Protein AF-A0A7T2GJF5-F1 (afdb_monomer)

Sequence (186 aa):
MFRPFLALLATAALPAAATSQTTSGAELWNASSQGDACMVTSSDSGSQTVLSIMAAPTDGAFIFLVQNPAWQSLEDGAAYPVAVEFDDFGPWQIQASARENIDADGPGLAFTVAPSREDGNGFIQEMVKASSMEIVANGATVGTLSVAGSEKAMQELARCMAKSWAGLSEDGAEVQAASDTPATPL

Mean predicted aligned error: 11.48 Å

Radius of gyration: 24.68 Å; Cα contacts (8 Å, |Δi|>4): 321; chains: 1; bounding box: 77×87×59 Å

Structure (mmCIF, N/CA/C/O backbone):
data_AF-A0A7T2GJF5-F1
#
_entry.id   AF-A0A7T2GJF5-F1
#
loop_
_atom_site.group_PDB
_atom_site.id
_atom_site.type_symbol
_atom_site.label_atom_id
_atom_site.label_alt_id
_atom_site.label_comp_id
_atom_site.label_asym_id
_atom_site.label_entity_id
_atom_site.label_seq_id
_atom_site.pdbx_PDB_ins_code
_atom_site.Cartn_x
_atom_site.Cartn_y
_atom_site.Cartn_z
_atom_site.occupancy
_atom_site.B_iso_or_equiv
_atom_site.auth_seq_id
_atom_site.auth_comp_id
_atom_site.auth_asym_id
_atom_site.auth_atom_id
_atom_site.pdbx_PDB_model_num
ATOM 1 N N . MET A 1 1 ? 4.385 66.994 -42.092 1.00 48.84 1 MET A N 1
ATOM 2 C CA . MET A 1 1 ? 5.395 66.471 -41.146 1.00 48.84 1 MET A CA 1
ATOM 3 C C . MET A 1 1 ? 4.812 65.238 -40.475 1.00 48.84 1 MET A C 1
ATOM 5 O O . MET A 1 1 ? 3.930 65.376 -39.641 1.00 48.84 1 MET A O 1
ATOM 9 N N . PHE A 1 2 ? 5.223 64.050 -40.919 1.00 43.19 2 PHE A N 1
ATOM 10 C CA . PHE A 1 2 ? 4.774 62.759 -40.388 1.00 43.19 2 PHE A CA 1
ATOM 11 C C . PHE A 1 2 ? 5.728 62.299 -39.279 1.00 43.19 2 PHE A C 1
ATOM 13 O O . PHE A 1 2 ? 6.942 62.337 -39.465 1.00 43.19 2 PHE A O 1
ATOM 20 N N . ARG A 1 3 ? 5.185 61.866 -38.137 1.00 50.81 3 ARG A N 1
ATOM 21 C CA . ARG A 1 3 ? 5.920 61.196 -37.054 1.00 50.81 3 ARG A CA 1
ATOM 22 C C . ARG A 1 3 ? 5.488 59.724 -37.023 1.00 50.81 3 ARG A C 1
ATOM 24 O O . ARG A 1 3 ? 4.291 59.487 -36.870 1.00 50.81 3 ARG A O 1
ATOM 31 N N . PRO A 1 4 ? 6.404 58.753 -37.169 1.00 54.09 4 PRO A N 1
ATOM 32 C CA . PRO A 1 4 ? 6.066 57.343 -37.052 1.00 54.09 4 PRO A CA 1
ATOM 33 C C . PRO A 1 4 ? 6.082 56.907 -35.580 1.00 54.09 4 PRO A C 1
ATOM 35 O O . PRO A 1 4 ? 6.994 57.251 -34.828 1.00 54.09 4 PRO A O 1
ATOM 38 N N . PHE A 1 5 ? 5.064 56.144 -35.184 1.00 53.50 5 PHE A N 1
ATOM 39 C CA . PHE A 1 5 ? 5.028 55.394 -33.930 1.00 53.50 5 PHE A CA 1
ATOM 40 C C . PHE A 1 5 ? 5.713 54.037 -34.148 1.00 53.50 5 PHE A C 1
ATOM 42 O O . PHE A 1 5 ? 5.348 53.295 -35.057 1.00 53.50 5 PHE A O 1
ATOM 49 N N . LEU A 1 6 ? 6.707 53.728 -33.316 1.00 57.53 6 LEU A N 1
ATOM 50 C CA . LEU A 1 6 ? 7.362 52.423 -33.219 1.00 57.53 6 LEU A CA 1
ATOM 51 C C . LEU A 1 6 ? 6.568 51.563 -32.226 1.00 57.53 6 LEU A C 1
ATOM 53 O O . LEU A 1 6 ? 6.455 51.925 -31.056 1.00 57.53 6 LEU A O 1
ATOM 57 N N . ALA A 1 7 ? 6.008 50.447 -32.692 1.00 55.47 7 ALA A N 1
ATOM 58 C CA . ALA A 1 7 ? 5.342 49.456 -31.851 1.00 55.47 7 ALA A CA 1
ATOM 59 C C . ALA A 1 7 ? 6.349 48.368 -31.437 1.00 55.47 7 ALA A C 1
ATOM 61 O O . ALA A 1 7 ? 6.908 47.683 -32.292 1.00 55.47 7 ALA A O 1
ATOM 62 N N . LEU A 1 8 ? 6.584 48.224 -30.128 1.00 55.03 8 LEU A N 1
ATOM 63 C CA . LEU A 1 8 ? 7.313 47.099 -29.538 1.00 55.03 8 LEU A CA 1
ATOM 64 C C . LEU A 1 8 ? 6.393 45.869 -29.477 1.00 55.03 8 LEU A C 1
ATOM 66 O O . LEU A 1 8 ? 5.332 45.920 -28.857 1.00 55.03 8 LEU A O 1
ATOM 70 N N . LEU A 1 9 ? 6.822 44.759 -30.077 1.00 54.19 9 LEU A N 1
ATOM 71 C CA . LEU A 1 9 ? 6.221 43.436 -29.902 1.00 54.19 9 LEU A CA 1
ATOM 72 C C . LEU A 1 9 ? 6.886 42.744 -28.706 1.00 54.19 9 LEU A C 1
ATOM 74 O O . LEU A 1 9 ? 8.064 42.400 -28.764 1.00 54.19 9 LEU A O 1
ATOM 78 N N . ALA A 1 10 ? 6.132 42.550 -27.624 1.00 54.06 10 ALA A N 1
ATOM 79 C CA . ALA A 1 10 ? 6.537 41.723 -26.493 1.00 54.06 10 ALA A CA 1
ATOM 80 C C . ALA A 1 10 ? 6.177 40.255 -26.778 1.00 54.06 10 AL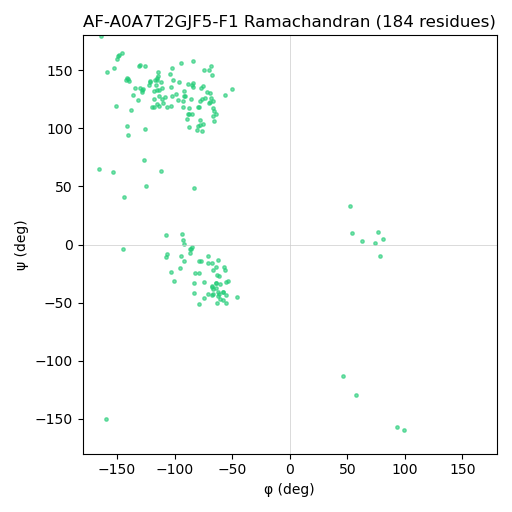A A C 1
ATOM 82 O O . ALA A 1 10 ? 5.003 39.896 -26.851 1.00 54.06 10 ALA A O 1
ATOM 83 N N . THR A 1 11 ? 7.185 39.404 -26.948 1.00 53.50 11 THR A N 1
ATOM 84 C CA . THR A 1 11 ? 7.037 37.944 -27.000 1.00 53.50 11 THR A CA 1
ATOM 85 C C . THR A 1 11 ? 6.867 37.394 -25.586 1.00 53.50 11 THR A C 1
ATOM 87 O O . THR A 1 11 ? 7.825 37.355 -24.817 1.00 53.50 11 THR A O 1
ATOM 90 N N . ALA A 1 12 ? 5.652 36.970 -25.239 1.00 54.78 12 ALA A N 1
ATOM 91 C CA . ALA A 1 12 ? 5.391 36.203 -24.025 1.00 54.78 12 ALA A CA 1
ATOM 92 C C . ALA A 1 12 ? 5.767 34.729 -24.260 1.00 54.78 12 ALA A C 1
ATOM 94 O O . ALA A 1 12 ? 5.195 34.075 -25.132 1.00 54.78 12 ALA A O 1
ATOM 95 N N . ALA A 1 13 ? 6.737 34.213 -23.502 1.00 58.72 13 ALA A N 1
ATOM 96 C CA . ALA A 1 13 ? 7.047 32.7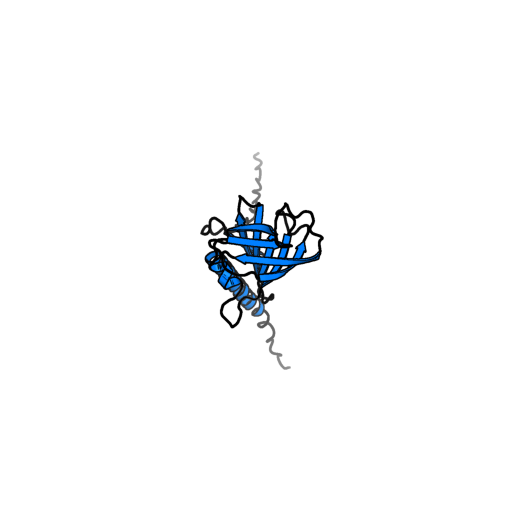88 -23.460 1.00 58.72 13 ALA A CA 1
ATOM 97 C C . ALA A 1 13 ? 5.988 32.066 -22.611 1.00 58.72 13 ALA A C 1
ATOM 99 O O . ALA A 1 13 ? 5.737 32.451 -21.469 1.00 58.72 13 ALA A O 1
ATOM 100 N N . LEU A 1 14 ? 5.350 31.044 -23.179 1.00 59.09 14 LEU A N 1
ATOM 101 C CA . LEU A 1 14 ? 4.391 30.199 -22.469 1.00 59.09 14 LEU A CA 1
ATOM 102 C C . LEU A 1 14 ? 5.149 29.204 -21.571 1.00 59.09 14 LEU A C 1
ATOM 104 O O . LEU A 1 14 ? 6.107 28.588 -22.044 1.00 59.09 14 LEU A O 1
ATOM 108 N N . PRO A 1 15 ? 4.738 29.011 -20.305 1.00 54.03 15 PRO A N 1
ATOM 109 C CA . PRO A 1 15 ? 5.304 27.970 -19.461 1.00 54.03 15 PRO A CA 1
ATOM 110 C C . PRO A 1 15 ? 4.870 26.593 -19.978 1.00 54.03 15 PRO A C 1
ATOM 112 O O . PRO A 1 15 ? 3.687 26.351 -20.227 1.00 54.03 15 PRO A O 1
ATOM 115 N N . ALA A 1 16 ? 5.834 25.687 -20.141 1.00 57.59 16 ALA A N 1
ATOM 116 C CA . ALA A 1 16 ? 5.570 24.286 -20.428 1.00 57.59 16 ALA A CA 1
ATOM 117 C C . ALA A 1 16 ? 4.881 23.654 -19.209 1.00 57.59 16 ALA A C 1
ATOM 119 O O . ALA A 1 16 ? 5.485 23.511 -18.147 1.00 57.59 16 ALA A O 1
ATOM 120 N N . ALA A 1 17 ? 3.602 23.309 -19.350 1.00 56.75 17 ALA A N 1
ATOM 121 C CA . ALA A 1 17 ? 2.895 22.520 -18.354 1.00 56.75 17 ALA A CA 1
ATOM 122 C C . ALA A 1 17 ? 3.443 21.086 -18.382 1.00 56.75 17 ALA A C 1
ATOM 124 O O . ALA A 1 17 ? 3.409 20.424 -19.420 1.00 56.75 17 ALA A O 1
ATOM 125 N N . ALA A 1 18 ? 3.955 20.613 -17.247 1.00 51.50 18 ALA A N 1
ATOM 126 C CA . ALA A 1 18 ? 4.302 19.214 -17.058 1.00 51.50 18 ALA A CA 1
ATOM 127 C C . ALA A 1 18 ? 3.015 18.377 -17.108 1.00 51.50 18 ALA A C 1
ATOM 129 O O . ALA A 1 18 ? 2.184 18.424 -16.203 1.00 51.50 18 ALA A O 1
ATOM 130 N N . THR A 1 19 ? 2.816 17.650 -18.204 1.00 49.28 19 THR A N 1
ATOM 131 C CA . THR A 1 19 ? 1.706 16.707 -18.357 1.00 49.28 19 THR A CA 1
ATOM 132 C C . THR A 1 19 ? 1.998 15.451 -17.541 1.00 49.28 19 THR A C 1
ATOM 134 O O . THR A 1 19 ? 2.793 14.612 -17.965 1.00 49.28 19 THR A O 1
ATOM 137 N N . SER A 1 20 ? 1.344 15.299 -16.390 1.00 48.12 20 SER A N 1
ATOM 138 C CA . SER A 1 20 ? 1.250 14.004 -15.711 1.00 48.12 20 SER A CA 1
ATOM 139 C C . SER A 1 20 ? 0.468 13.048 -16.614 1.00 48.12 20 SER A C 1
ATOM 141 O O . SER A 1 20 ? -0.712 13.265 -16.889 1.00 48.12 20 SER A O 1
ATOM 143 N N . GLN A 1 21 ? 1.135 12.026 -17.152 1.00 48.28 21 GLN A N 1
ATOM 144 C CA . GLN A 1 21 ? 0.494 11.024 -18.001 1.00 48.28 21 GLN A CA 1
ATOM 145 C C . GLN A 1 21 ? -0.224 9.996 -17.125 1.00 48.28 21 GLN A C 1
ATOM 147 O O . GLN A 1 21 ? 0.386 9.058 -16.621 1.00 48.28 21 GLN A O 1
ATOM 152 N N . THR A 1 22 ? -1.535 10.159 -16.967 1.00 49.22 22 THR A N 1
ATOM 153 C CA . THR A 1 22 ? -2.396 9.129 -16.378 1.00 49.22 22 THR A CA 1
ATOM 154 C C . THR A 1 22 ? -2.673 8.062 -17.436 1.00 49.22 22 THR A C 1
ATOM 156 O O . THR A 1 22 ? -3.471 8.274 -18.349 1.00 49.22 22 THR A O 1
ATOM 159 N N . THR A 1 23 ? -2.001 6.915 -17.345 1.00 46.22 23 THR A N 1
ATOM 160 C CA . THR A 1 23 ? -2.238 5.787 -18.259 1.00 46.22 23 THR A CA 1
ATOM 161 C C . THR A 1 23 ? -3.496 5.037 -17.813 1.00 46.22 23 THR A C 1
ATOM 163 O O . THR A 1 23 ? -3.473 4.281 -16.845 1.00 46.22 23 THR A O 1
ATOM 166 N N . SER A 1 24 ? -4.619 5.267 -18.497 1.00 51.00 24 SER A N 1
ATOM 167 C CA . SER A 1 24 ? -5.909 4.637 -18.201 1.00 51.00 24 SER A CA 1
ATOM 168 C C . SER A 1 24 ? -5.943 3.189 -18.699 1.00 51.00 24 SER A C 1
ATOM 170 O O . SER A 1 24 ? -6.174 2.893 -19.869 1.00 51.00 24 SER A O 1
ATOM 172 N N . GLY A 1 25 ? -5.693 2.253 -17.789 1.00 39.53 25 GLY A N 1
ATOM 173 C CA . GLY A 1 25 ? -5.866 0.825 -18.055 1.00 39.53 25 GLY A CA 1
ATOM 174 C C . GLY A 1 25 ? -6.365 0.005 -16.864 1.00 39.53 25 GLY A C 1
ATOM 175 O O . GLY A 1 25 ? -6.569 -1.196 -17.034 1.00 39.53 25 GLY A O 1
ATOM 176 N N . ALA A 1 26 ? -6.529 0.617 -15.692 1.00 48.12 26 ALA A N 1
ATOM 177 C CA . ALA A 1 26 ? -6.965 0.014 -14.440 1.00 48.12 26 ALA A CA 1
ATOM 178 C C . ALA A 1 26 ? -7.890 1.029 -13.752 1.00 48.12 26 ALA A C 1
ATOM 180 O O . ALA A 1 26 ? -7.404 2.013 -13.214 1.00 48.12 26 ALA A O 1
ATOM 181 N N . GLU A 1 27 ? -9.213 0.855 -13.814 1.00 63.66 27 GLU A N 1
ATOM 182 C CA . GLU A 1 27 ? -10.163 1.850 -13.270 1.00 63.66 27 GLU A CA 1
ATOM 183 C C . GLU A 1 27 ? -10.026 2.068 -11.749 1.00 63.66 27 GLU A C 1
ATOM 185 O O . GLU A 1 27 ? -10.526 3.063 -11.238 1.00 63.66 27 GLU A O 1
ATOM 190 N N . LEU A 1 28 ? -9.303 1.188 -11.044 1.00 82.06 28 LEU A N 1
ATOM 191 C CA . LEU A 1 28 ? -9.040 1.280 -9.604 1.00 82.06 28 LEU A CA 1
ATOM 192 C C . LEU A 1 28 ? -7.630 1.765 -9.243 1.00 82.06 28 LEU A C 1
ATOM 194 O O . LEU A 1 28 ? -7.447 2.285 -8.149 1.00 82.06 28 LEU A O 1
ATOM 198 N N . TRP A 1 29 ? -6.645 1.605 -10.135 1.00 92.94 29 TRP A N 1
ATOM 199 C CA . TRP A 1 29 ? -5.239 1.876 -9.823 1.00 92.94 29 TRP A CA 1
ATOM 200 C C . TRP A 1 29 ? -4.701 3.062 -10.622 1.00 92.94 29 TRP A C 1
ATOM 202 O O . TRP A 1 29 ? -4.760 3.082 -11.852 1.00 92.94 29 TRP A O 1
ATOM 212 N N . ASN A 1 30 ? -4.104 4.024 -9.926 1.00 92.75 30 ASN A N 1
ATOM 213 C CA . ASN A 1 30 ? -3.347 5.121 -10.513 1.00 92.75 30 ASN A CA 1
ATOM 214 C C . ASN A 1 30 ? -1.845 4.839 -10.408 1.00 92.75 30 ASN A C 1
ATOM 216 O O . ASN A 1 30 ? -1.398 4.324 -9.391 1.00 92.75 30 ASN A O 1
ATOM 220 N N . ALA A 1 31 ? -1.068 5.184 -11.435 1.00 93.75 31 ALA A N 1
ATOM 221 C CA . ALA A 1 31 ? 0.389 5.102 -11.406 1.00 93.75 31 ALA A CA 1
ATOM 222 C C . ALA A 1 31 ? 0.991 6.502 -11.533 1.00 93.75 31 ALA A C 1
ATOM 224 O O . ALA A 1 31 ? 0.556 7.299 -12.365 1.00 93.75 31 ALA A O 1
ATOM 225 N N . SER A 1 32 ? 2.019 6.779 -10.737 1.00 93.56 32 SER A N 1
ATOM 226 C CA . SER A 1 32 ? 2.717 8.061 -10.706 1.00 93.56 32 SER A CA 1
ATOM 227 C C . SER A 1 32 ? 4.212 7.868 -10.426 1.00 93.56 32 SER A C 1
ATOM 229 O O . SER A 1 32 ? 4.651 6.797 -10.002 1.00 93.56 32 SER A O 1
ATOM 231 N N . SER A 1 33 ? 5.004 8.907 -10.682 1.00 92.94 33 SER A N 1
ATOM 232 C CA . SER A 1 33 ? 6.435 8.935 -10.375 1.00 92.94 33 SER A CA 1
ATOM 233 C C . SER A 1 33 ? 6.851 10.316 -9.881 1.00 92.94 33 SER A C 1
ATOM 235 O O . SER A 1 33 ? 6.381 11.327 -10.409 1.00 92.94 33 SER A O 1
ATOM 237 N N . GLN A 1 34 ? 7.769 10.367 -8.919 1.00 89.06 34 GLN A N 1
ATOM 238 C CA . GLN A 1 34 ? 8.388 11.599 -8.437 1.00 89.06 34 GLN A CA 1
ATOM 239 C C . GLN A 1 34 ? 9.889 11.370 -8.246 1.00 89.06 34 GLN A C 1
ATOM 241 O O . GLN A 1 34 ? 10.298 10.568 -7.410 1.00 89.06 34 GLN A O 1
ATOM 246 N N . GLY A 1 35 ? 10.710 12.085 -9.021 1.00 88.50 35 GLY A N 1
ATOM 247 C CA . GLY A 1 35 ? 12.137 11.768 -9.116 1.00 88.50 35 GLY A CA 1
ATOM 248 C C . GLY A 1 35 ? 12.323 10.322 -9.578 1.00 88.50 35 GLY A C 1
ATOM 249 O O . GLY A 1 35 ? 11.672 9.899 -10.532 1.00 88.50 35 GLY A O 1
ATOM 250 N N . ASP A 1 36 ? 13.143 9.564 -8.852 1.00 89.19 36 ASP A N 1
ATOM 251 C CA . ASP A 1 36 ? 13.399 8.147 -9.137 1.00 89.19 36 ASP A CA 1
ATOM 252 C C . ASP A 1 36 ? 12.383 7.192 -8.498 1.00 89.19 36 ASP A C 1
ATOM 254 O O . ASP A 1 36 ? 12.412 5.991 -8.779 1.00 89.19 36 ASP A O 1
ATOM 258 N N . ALA A 1 37 ? 11.492 7.705 -7.643 1.00 91.69 37 ALA A N 1
ATOM 259 C CA . ALA A 1 37 ? 10.484 6.907 -6.964 1.00 91.69 37 ALA A CA 1
ATOM 260 C C . ALA A 1 37 ? 9.247 6.707 -7.845 1.00 91.69 37 ALA A C 1
ATOM 262 O O . ALA A 1 37 ? 8.748 7.628 -8.499 1.00 91.69 37 ALA A O 1
ATOM 263 N N . CYS A 1 38 ? 8.720 5.491 -7.802 1.00 95.69 38 CYS A N 1
ATOM 264 C CA . CYS A 1 38 ? 7.520 5.068 -8.500 1.00 95.69 38 CYS A CA 1
ATOM 265 C C . CYS A 1 38 ? 6.449 4.697 -7.483 1.00 95.69 38 CYS A C 1
ATOM 267 O O . CYS A 1 38 ? 6.755 4.109 -6.445 1.00 95.69 38 CYS A O 1
ATOM 269 N N . MET A 1 39 ? 5.194 5.010 -7.790 1.00 95.88 39 MET A N 1
ATOM 270 C CA . MET A 1 39 ? 4.066 4.714 -6.918 1.00 95.88 39 MET A CA 1
ATOM 271 C C . MET A 1 39 ? 2.863 4.232 -7.717 1.00 95.88 39 MET A C 1
ATOM 273 O O . MET A 1 39 ? 2.557 4.774 -8.781 1.00 95.88 39 MET A O 1
ATOM 277 N N . VAL A 1 40 ? 2.155 3.246 -7.173 1.00 96.19 40 VAL A N 1
ATOM 278 C CA . VAL A 1 40 ? 0.806 2.888 -7.608 1.00 96.19 40 VAL A CA 1
ATOM 279 C C . VAL A 1 40 ? -0.166 2.980 -6.443 1.00 96.19 40 VAL A C 1
ATOM 281 O O . VAL A 1 40 ? 0.156 2.542 -5.343 1.00 96.19 40 VAL A O 1
ATOM 284 N N . THR A 1 41 ? -1.348 3.533 -6.686 1.00 95.00 41 THR A N 1
ATOM 285 C CA . THR A 1 41 ? -2.346 3.809 -5.650 1.00 95.00 41 THR A CA 1
ATOM 286 C C . THR A 1 41 ? -3.695 3.234 -6.050 1.00 95.00 41 THR A C 1
ATOM 288 O O . THR A 1 41 ? -4.145 3.466 -7.170 1.00 95.00 41 THR A O 1
ATOM 291 N N . SER A 1 42 ? -4.338 2.511 -5.137 1.00 93.81 42 SER A N 1
ATOM 292 C CA . SER A 1 42 ? -5.723 2.055 -5.234 1.00 93.81 42 SER A CA 1
ATOM 293 C C . SER A 1 42 ? -6.573 2.770 -4.198 1.00 93.81 42 SER A C 1
ATOM 295 O O . SER A 1 42 ? -6.155 2.934 -3.052 1.00 93.81 42 SER A O 1
ATOM 297 N N . SER A 1 43 ? -7.782 3.156 -4.586 1.00 88.25 43 SER A N 1
ATOM 298 C CA . SER A 1 43 ? -8.787 3.669 -3.656 1.00 88.25 43 SER A CA 1
ATOM 299 C C . SER A 1 43 ? -10.123 3.010 -3.957 1.00 88.25 43 SER A C 1
ATOM 301 O O . SER A 1 43 ? -10.519 2.903 -5.119 1.00 88.25 43 SER A O 1
ATOM 303 N N . ASP A 1 44 ? -10.816 2.562 -2.914 1.00 76.25 44 ASP A N 1
ATOM 304 C CA . ASP A 1 44 ? -12.196 2.106 -3.032 1.00 76.25 44 ASP A CA 1
ATOM 305 C C . ASP A 1 44 ? -13.132 3.192 -2.494 1.00 76.25 44 ASP A C 1
ATOM 307 O O . ASP A 1 44 ? -13.098 3.559 -1.316 1.00 76.25 44 ASP A O 1
ATOM 311 N N . SER A 1 45 ? -14.004 3.692 -3.373 1.00 67.38 45 SER A N 1
ATOM 312 C CA . SER A 1 45 ? -15.029 4.681 -3.030 1.00 67.38 45 SER A CA 1
ATOM 313 C C . SER A 1 45 ? -15.963 4.235 -1.894 1.00 67.38 45 SER A C 1
ATOM 315 O O . SER A 1 45 ? -16.564 5.089 -1.244 1.00 67.38 45 SER A O 1
ATOM 317 N N . GLY A 1 46 ? -16.085 2.925 -1.642 1.00 74.19 46 GLY A N 1
ATOM 318 C CA . GLY A 1 46 ? -16.931 2.373 -0.587 1.00 74.19 46 GLY A CA 1
ATOM 319 C C . GLY A 1 46 ? -16.297 2.348 0.808 1.00 74.19 46 GLY A C 1
ATOM 320 O O . GLY A 1 46 ? -17.020 2.506 1.791 1.00 74.19 46 GLY A O 1
ATOM 321 N N . SER A 1 47 ? -14.977 2.163 0.921 1.00 75.50 47 SER A N 1
ATOM 322 C CA . SER A 1 47 ? -14.308 1.901 2.209 1.00 75.50 47 SER A CA 1
ATOM 323 C C . SER A 1 47 ? -13.497 3.071 2.766 1.00 75.50 47 SER A C 1
ATOM 325 O O . SER A 1 47 ? -12.993 2.979 3.887 1.00 75.50 47 SER A O 1
ATOM 327 N N . GLN A 1 48 ? -13.328 4.145 1.983 1.00 87.75 48 GLN A N 1
ATOM 328 C CA . GLN A 1 48 ? -12.425 5.271 2.274 1.00 87.75 48 GLN A CA 1
ATOM 329 C C . GLN A 1 48 ? -10.970 4.850 2.547 1.00 87.75 48 GLN A C 1
ATOM 331 O O . GLN A 1 48 ? -10.170 5.670 2.992 1.00 87.75 48 GLN A O 1
ATOM 336 N N . THR A 1 49 ? -10.628 3.582 2.299 1.00 92.94 49 THR A N 1
ATOM 337 C CA . THR A 1 49 ? -9.286 3.055 2.506 1.00 92.94 49 THR A CA 1
ATOM 338 C C . THR A 1 49 ? -8.505 3.203 1.211 1.00 92.94 49 THR A C 1
ATOM 340 O O . THR A 1 49 ? -8.957 2.773 0.146 1.00 92.94 49 THR A O 1
ATOM 343 N N . VAL A 1 50 ? -7.329 3.809 1.313 1.00 94.38 50 VAL A N 1
ATOM 344 C CA . VAL A 1 50 ? -6.397 4.008 0.203 1.00 94.38 50 VAL A CA 1
ATOM 345 C C . VAL A 1 50 ? -5.174 3.135 0.442 1.00 94.38 50 VAL A C 1
ATOM 347 O O . VAL A 1 50 ? -4.658 3.079 1.557 1.00 94.38 50 VAL A O 1
ATOM 350 N N . LEU A 1 51 ? -4.719 2.442 -0.599 1.00 95.88 51 LEU A N 1
ATOM 351 C CA . LEU A 1 51 ? -3.462 1.704 -0.601 1.00 95.88 51 LEU A CA 1
ATOM 352 C C . LEU A 1 51 ? -2.519 2.334 -1.617 1.00 95.88 51 LEU A C 1
ATOM 354 O O . LEU A 1 51 ? -2.816 2.322 -2.807 1.00 95.88 51 LEU A O 1
ATOM 358 N N . SER A 1 52 ? -1.356 2.781 -1.161 1.00 96.12 52 SER A N 1
ATOM 359 C CA . SER A 1 52 ? -0.248 3.207 -2.012 1.00 96.12 52 SER A CA 1
ATOM 360 C C . SER A 1 52 ? 0.930 2.250 -1.862 1.00 96.12 52 SER A C 1
ATOM 362 O O . SER A 1 52 ? 1.321 1.887 -0.753 1.00 96.12 52 SER A O 1
ATOM 364 N N . ILE A 1 53 ? 1.502 1.838 -2.990 1.00 96.75 53 ILE A N 1
ATOM 365 C CA . ILE A 1 53 ? 2.684 0.980 -3.066 1.00 96.75 53 ILE A CA 1
ATOM 366 C C . ILE A 1 53 ? 3.779 1.770 -3.760 1.00 96.75 53 ILE A C 1
ATOM 368 O O . ILE A 1 53 ? 3.631 2.148 -4.924 1.00 96.75 53 ILE A O 1
ATOM 372 N N . MET A 1 54 ? 4.874 2.003 -3.050 1.00 96.06 54 MET A N 1
ATOM 373 C CA . MET A 1 54 ? 6.012 2.773 -3.532 1.00 96.06 54 MET A CA 1
ATOM 374 C C . MET A 1 54 ? 7.249 1.894 -3.678 1.00 96.06 54 MET A C 1
ATOM 376 O O . MET A 1 54 ? 7.461 0.945 -2.921 1.00 96.06 54 MET A O 1
ATOM 380 N N . ALA A 1 55 ? 8.088 2.247 -4.644 1.00 95.19 55 ALA A N 1
ATOM 381 C CA . ALA A 1 55 ? 9.414 1.684 -4.821 1.00 95.19 55 ALA A CA 1
ATOM 382 C C . ALA A 1 55 ? 10.381 2.784 -5.261 1.00 95.19 55 ALA A C 1
ATOM 384 O O . ALA A 1 55 ? 10.027 3.618 -6.097 1.00 95.19 55 ALA A O 1
ATOM 385 N N . ALA A 1 56 ? 11.607 2.747 -4.747 1.00 91.62 56 ALA A N 1
ATOM 386 C CA . ALA A 1 56 ? 12.725 3.515 -5.277 1.00 91.62 56 ALA A CA 1
ATOM 387 C C . ALA A 1 56 ? 13.945 2.601 -5.498 1.00 91.62 56 ALA A C 1
ATOM 389 O O . ALA A 1 56 ? 14.054 1.547 -4.861 1.00 91.62 56 ALA A O 1
ATOM 390 N N . PRO A 1 57 ? 14.865 2.951 -6.421 1.00 83.62 57 PRO A N 1
ATOM 391 C CA . PRO A 1 57 ? 15.978 2.085 -6.824 1.00 83.62 57 PRO A CA 1
ATOM 392 C C . PRO A 1 57 ? 16.847 1.557 -5.682 1.00 83.62 57 PRO A C 1
ATOM 394 O O . PRO A 1 57 ? 17.383 0.456 -5.775 1.00 83.62 57 PRO A O 1
ATOM 397 N N . THR A 1 58 ? 16.981 2.335 -4.613 1.00 82.56 58 THR A N 1
ATOM 398 C CA . THR A 1 58 ? 17.887 2.067 -3.495 1.00 82.56 58 THR A CA 1
ATOM 399 C C . THR A 1 58 ? 17.247 1.325 -2.328 1.00 82.56 58 THR A C 1
ATOM 401 O O . THR A 1 58 ? 17.965 0.899 -1.428 1.00 82.56 58 THR A O 1
ATOM 404 N N . ASP A 1 59 ? 15.924 1.157 -2.321 1.00 83.56 59 ASP A N 1
ATOM 405 C CA . ASP A 1 59 ? 15.207 0.733 -1.113 1.00 83.56 59 ASP A CA 1
ATOM 406 C C . ASP A 1 59 ? 15.254 -0.784 -0.896 1.00 83.56 59 ASP A C 1
ATOM 408 O O . ASP A 1 59 ? 15.104 -1.261 0.227 1.00 83.56 59 ASP A O 1
ATOM 412 N N . GLY A 1 60 ? 15.449 -1.564 -1.967 1.00 86.69 60 GLY A N 1
ATOM 413 C CA . GLY A 1 60 ? 15.482 -3.033 -1.917 1.00 86.69 60 GLY A CA 1
ATOM 414 C C . GLY A 1 60 ? 14.166 -3.694 -1.470 1.00 86.69 60 GLY A C 1
ATOM 415 O O . GLY A 1 60 ? 14.102 -4.918 -1.349 1.00 86.69 60 GLY A O 1
ATOM 416 N N . ALA A 1 61 ? 13.120 -2.904 -1.234 1.00 93.06 61 ALA A N 1
ATOM 417 C CA . ALA A 1 61 ? 11.807 -3.317 -0.765 1.00 93.06 61 ALA A CA 1
ATOM 418 C C . ALA A 1 61 ? 10.726 -2.379 -1.319 1.00 93.06 61 ALA A C 1
ATOM 420 O O . ALA A 1 61 ? 11.005 -1.263 -1.753 1.00 93.06 61 ALA A O 1
ATOM 421 N N . PHE A 1 62 ? 9.483 -2.845 -1.274 1.00 95.56 62 PHE A N 1
ATOM 422 C CA . PHE A 1 62 ? 8.299 -2.031 -1.503 1.00 95.56 62 PHE A CA 1
ATOM 423 C C . PHE A 1 62 ? 7.845 -1.400 -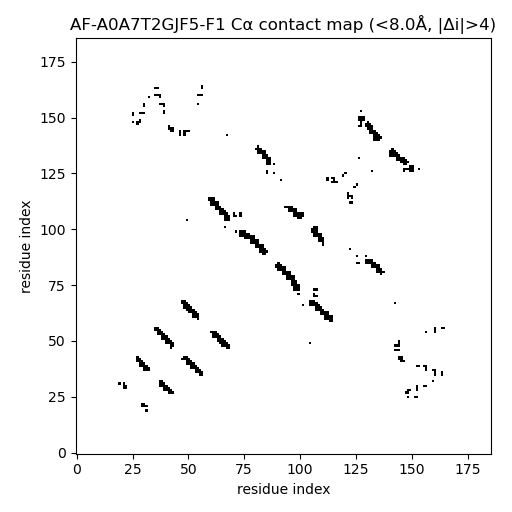0.189 1.00 95.56 62 PHE A C 1
ATOM 425 O O . PHE A 1 62 ? 7.817 -2.080 0.839 1.00 95.56 62 PHE A O 1
ATOM 432 N N . ILE A 1 63 ? 7.450 -0.131 -0.227 1.00 96.00 63 ILE A N 1
ATOM 433 C CA . ILE A 1 63 ? 6.779 0.544 0.886 1.00 96.00 63 ILE A CA 1
ATOM 434 C C . ILE A 1 63 ? 5.278 0.494 0.619 1.00 96.00 63 ILE A C 1
ATOM 436 O O . ILE A 1 63 ? 4.813 0.946 -0.424 1.00 96.00 63 ILE A O 1
ATOM 440 N N . PHE A 1 64 ? 4.533 -0.047 1.570 1.00 97.12 64 PHE A N 1
ATOM 441 C CA . PHE A 1 64 ? 3.080 -0.073 1.582 1.00 97.12 64 PHE A CA 1
ATOM 442 C C . PHE A 1 64 ? 2.581 0.996 2.542 1.00 97.12 64 PHE A C 1
ATOM 444 O O . PHE A 1 64 ? 3.005 1.030 3.698 1.00 97.12 64 PHE A O 1
ATOM 451 N N . LEU A 1 65 ? 1.675 1.843 2.066 1.00 96.75 65 LEU A N 1
ATOM 452 C CA . LEU A 1 65 ? 0.972 2.850 2.849 1.00 96.75 65 LEU A CA 1
ATOM 453 C C . LEU A 1 65 ? -0.520 2.549 2.758 1.00 96.75 65 LEU A C 1
ATOM 455 O O . LEU A 1 65 ? -1.082 2.551 1.665 1.00 96.75 65 LEU A O 1
ATOM 459 N N . VAL A 1 66 ? -1.150 2.274 3.895 1.00 96.44 66 VAL A N 1
ATOM 460 C CA . VAL A 1 66 ? -2.598 2.070 3.983 1.00 96.44 66 VAL A CA 1
ATOM 461 C C . VAL A 1 66 ? -3.186 3.200 4.805 1.00 96.44 66 VAL A C 1
ATOM 463 O O . VAL A 1 66 ? -2.824 3.360 5.967 1.00 96.44 66 VAL A O 1
ATOM 466 N N . GLN A 1 67 ? -4.073 3.986 4.211 1.00 96.25 67 GLN A N 1
ATOM 467 C CA . GLN A 1 67 ? -4.667 5.166 4.833 1.00 96.25 67 GLN A CA 1
ATOM 468 C C . GLN A 1 67 ? -6.165 4.995 4.982 1.00 96.25 67 GLN A C 1
ATOM 470 O O . GLN A 1 67 ? -6.819 4.439 4.102 1.00 96.25 67 GLN A O 1
ATOM 475 N N . ASN A 1 68 ? -6.703 5.475 6.099 1.00 94.69 68 ASN A N 1
ATOM 476 C CA . ASN A 1 68 ? -8.137 5.505 6.335 1.00 94.69 68 ASN A CA 1
ATOM 477 C C . ASN A 1 68 ? -8.482 6.687 7.265 1.00 94.69 68 ASN A C 1
ATOM 479 O O . ASN A 1 68 ? -8.060 6.695 8.426 1.00 94.69 68 ASN A O 1
ATOM 483 N N . PRO A 1 69 ? -9.306 7.652 6.817 1.00 93.44 69 PRO A N 1
ATOM 484 C CA . PRO A 1 69 ? -9.702 8.818 7.613 1.00 93.44 69 PRO A CA 1
ATOM 485 C C . PRO A 1 69 ? -10.383 8.506 8.956 1.00 93.44 69 PRO A C 1
ATOM 487 O O . PRO A 1 69 ? -10.440 9.368 9.837 1.00 93.44 69 PRO A O 1
ATOM 490 N N . ALA A 1 70 ? -10.923 7.295 9.130 1.00 93.56 70 ALA A N 1
ATOM 491 C CA . ALA A 1 70 ? -11.540 6.858 10.378 1.00 93.56 70 ALA A CA 1
ATOM 492 C C . ALA A 1 70 ? -10.514 6.484 11.466 1.00 93.56 70 ALA A C 1
ATOM 494 O O . ALA A 1 70 ? -10.878 6.382 12.638 1.00 93.56 70 ALA A O 1
ATOM 495 N N . TRP A 1 71 ? -9.233 6.304 11.124 1.00 95.06 71 TRP A N 1
ATOM 496 C CA . TRP A 1 71 ? -8.176 5.877 12.051 1.00 95.06 71 TRP A CA 1
ATOM 497 C C . TRP A 1 71 ? -7.571 7.037 12.864 1.00 95.06 71 TRP A C 1
ATOM 499 O O . TRP A 1 71 ? -6.358 7.174 12.991 1.00 95.06 71 TRP A O 1
ATOM 509 N N . GLN A 1 72 ? -8.421 7.873 13.462 1.00 93.88 72 GLN A N 1
ATOM 510 C CA . GLN A 1 72 ? -8.011 9.086 14.194 1.00 93.88 72 GLN A CA 1
ATOM 511 C C . GLN A 1 72 ? -7.301 8.809 15.527 1.00 93.88 72 GLN A C 1
ATOM 513 O O . GLN A 1 72 ? -6.788 9.726 16.159 1.00 93.88 72 GLN A O 1
ATOM 518 N N . SER A 1 73 ? -7.296 7.557 15.984 1.00 94.31 73 SER A N 1
ATOM 519 C CA . SER A 1 73 ? -6.631 7.143 17.222 1.00 94.31 73 SER A CA 1
ATOM 520 C C . SER A 1 73 ? -5.195 6.657 17.014 1.00 94.31 73 SER A C 1
ATOM 522 O O . SER A 1 73 ? -4.600 6.136 17.955 1.00 94.31 73 SER A O 1
ATOM 524 N N . LEU A 1 74 ? -4.665 6.725 15.789 1.00 95.94 74 LEU A N 1
ATOM 525 C CA . LEU A 1 74 ? -3.276 6.366 15.523 1.00 95.94 74 LEU A CA 1
ATOM 526 C C . LEU A 1 74 ? -2.334 7.428 16.096 1.00 95.94 74 LEU A C 1
ATOM 528 O O . LEU A 1 74 ? -2.508 8.619 15.857 1.00 95.94 74 LEU A O 1
ATOM 532 N N . GLU A 1 75 ? -1.320 6.981 16.829 1.00 96.81 75 GLU A N 1
ATOM 533 C CA . GLU A 1 75 ? -0.270 7.842 17.371 1.00 96.81 75 GLU A CA 1
ATOM 534 C C . GLU A 1 75 ? 0.904 7.899 16.387 1.00 96.81 75 GLU A C 1
ATOM 536 O O . GLU A 1 75 ? 1.457 6.862 16.010 1.00 96.81 75 GLU A O 1
ATOM 541 N N . ASP A 1 76 ? 1.293 9.103 15.957 1.00 96.94 76 ASP A N 1
ATOM 542 C CA . ASP A 1 76 ? 2.363 9.279 14.971 1.00 96.94 76 ASP A CA 1
ATOM 543 C C . ASP A 1 76 ? 3.674 8.611 15.418 1.00 96.94 76 ASP A C 1
ATOM 545 O O . ASP A 1 76 ? 4.154 8.795 16.539 1.00 96.94 76 ASP A O 1
ATOM 549 N N . GLY A 1 77 ? 4.252 7.794 14.537 1.00 96.50 77 GLY A N 1
ATOM 550 C CA . GLY A 1 77 ? 5.492 7.064 14.801 1.00 96.50 77 GLY A CA 1
ATOM 551 C C . GLY A 1 77 ? 5.347 5.804 15.661 1.00 96.50 77 GLY A C 1
ATOM 552 O O . GLY A 1 77 ? 6.303 5.028 15.731 1.00 96.50 77 GLY A O 1
ATOM 553 N N . ALA A 1 78 ? 4.186 5.549 16.274 1.00 97.94 78 ALA A N 1
ATOM 554 C CA . ALA A 1 78 ? 3.962 4.330 17.046 1.00 97.94 78 ALA A CA 1
ATOM 555 C C . ALA A 1 78 ? 3.871 3.090 16.138 1.00 97.94 78 ALA A C 1
ATOM 557 O O . ALA A 1 78 ? 3.455 3.165 14.981 1.00 97.94 78 ALA A O 1
ATOM 558 N N . ALA A 1 79 ? 4.274 1.932 16.665 1.00 97.94 79 ALA A N 1
ATOM 559 C CA . ALA A 1 79 ? 4.214 0.659 15.953 1.00 97.94 79 ALA A CA 1
ATOM 560 C C . ALA A 1 79 ? 2.975 -0.139 16.37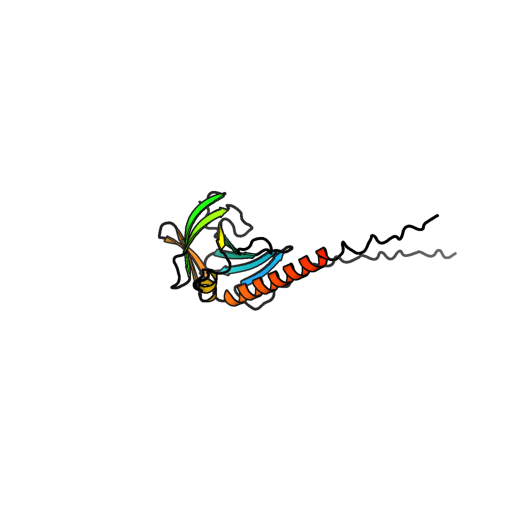2 1.00 97.94 79 ALA A C 1
ATOM 562 O O . ALA A 1 79 ? 2.758 -0.374 17.561 1.00 97.94 79 ALA A O 1
ATOM 563 N N . TYR A 1 80 ? 2.211 -0.610 15.392 1.00 97.56 80 TYR A N 1
ATOM 564 C CA . TYR A 1 80 ? 0.995 -1.386 15.587 1.00 97.56 80 TYR A CA 1
ATOM 565 C C . TYR A 1 80 ? 1.156 -2.781 14.969 1.00 97.56 80 TYR A C 1
ATOM 567 O O . TYR A 1 80 ? 1.484 -2.879 13.781 1.00 97.56 80 TYR A O 1
ATOM 575 N N . PRO A 1 81 ? 0.932 -3.863 15.741 1.00 97.81 81 PRO A N 1
ATOM 576 C CA . PRO A 1 81 ? 0.781 -5.190 15.167 1.00 97.81 81 PRO A CA 1
ATOM 577 C C . PRO A 1 81 ? -0.537 -5.250 14.400 1.00 97.81 81 PRO A C 1
ATOM 579 O O . PRO A 1 81 ? -1.609 -5.024 14.969 1.00 97.81 81 PRO A O 1
ATOM 582 N N . VAL A 1 82 ? -0.457 -5.576 13.118 1.00 97.81 82 VAL A N 1
ATOM 583 C CA . VAL A 1 82 ? -1.623 -5.803 12.265 1.00 97.81 82 VAL A CA 1
ATOM 584 C C . VAL A 1 82 ? -1.466 -7.110 11.507 1.00 97.81 82 VAL A C 1
ATOM 586 O O . VAL A 1 82 ? -0.351 -7.566 11.248 1.00 97.81 82 VAL A O 1
ATOM 589 N N . ALA A 1 83 ? -2.594 -7.704 11.146 1.00 97.94 83 ALA A N 1
ATOM 590 C CA . ALA A 1 83 ? -2.645 -8.764 10.161 1.00 97.94 83 ALA A CA 1
ATOM 591 C C . ALA A 1 83 ? -3.157 -8.196 8.835 1.00 97.94 83 ALA A C 1
ATOM 593 O O . ALA A 1 83 ? -4.114 -7.422 8.818 1.00 97.94 83 ALA A O 1
ATOM 594 N N . VAL A 1 84 ? -2.499 -8.570 7.741 1.00 97.44 84 VAL A N 1
ATOM 595 C CA . VAL A 1 84 ? -2.974 -8.306 6.380 1.00 97.44 84 VAL A CA 1
ATOM 596 C C . VAL A 1 84 ? -3.430 -9.620 5.768 1.00 97.44 84 VAL A C 1
ATOM 598 O O . VAL A 1 84 ? -2.678 -10.599 5.759 1.00 97.44 84 VAL A O 1
ATOM 601 N N . GLU A 1 85 ? -4.657 -9.634 5.271 1.00 97.12 85 GLU A N 1
ATOM 602 C CA . GLU A 1 85 ? -5.296 -10.799 4.660 1.00 97.12 85 GLU A CA 1
ATOM 603 C C . GLU A 1 85 ? -5.696 -10.457 3.225 1.00 97.12 85 GLU A C 1
ATOM 605 O O . GLU A 1 85 ? -6.126 -9.337 2.945 1.00 97.12 85 GLU A O 1
ATOM 610 N N . PHE A 1 86 ? -5.512 -11.405 2.310 1.00 96.56 86 PHE A N 1
ATOM 611 C CA . PHE A 1 86 ? -5.797 -11.247 0.887 1.00 96.56 86 PHE A CA 1
ATOM 612 C C . PHE A 1 86 ? -6.728 -12.369 0.434 1.00 96.56 86 PHE A C 1
ATOM 614 O O . PHE A 1 86 ? -6.251 -13.468 0.174 1.00 96.56 86 PHE A O 1
ATOM 621 N N . ASP A 1 87 ? -8.032 -12.124 0.312 1.00 95.69 87 ASP A N 1
ATOM 622 C CA . ASP A 1 87 ? -9.030 -13.190 0.112 1.00 95.69 87 ASP A CA 1
ATOM 623 C C . ASP A 1 87 ? -8.798 -14.382 1.082 1.00 95.69 87 ASP A C 1
ATOM 625 O O . ASP A 1 87 ? -8.919 -14.225 2.293 1.00 95.69 87 ASP A O 1
ATOM 629 N N . ASP A 1 88 ? -8.413 -15.557 0.561 1.00 92.31 88 ASP A N 1
ATOM 630 C CA . ASP A 1 88 ? -8.104 -16.780 1.322 1.00 92.31 88 ASP A CA 1
ATOM 631 C C . ASP A 1 88 ? -6.600 -16.938 1.659 1.00 92.31 88 ASP A C 1
ATOM 633 O O . ASP A 1 88 ? -6.158 -18.004 2.102 1.00 92.31 88 ASP A O 1
ATOM 637 N N . PHE A 1 89 ? -5.787 -15.908 1.410 1.00 91.88 89 PHE A N 1
ATOM 638 C CA . PHE A 1 89 ? -4.349 -15.881 1.670 1.00 91.88 89 PHE A CA 1
ATOM 639 C C . PHE A 1 89 ? -3.995 -15.055 2.920 1.00 91.88 89 PHE A C 1
ATOM 641 O O . PHE A 1 89 ? -4.615 -14.033 3.223 1.00 91.88 89 PHE A O 1
ATOM 648 N N . GLY A 1 90 ? -2.943 -15.473 3.631 1.00 86.50 90 GLY A N 1
ATOM 649 C CA . GLY A 1 90 ? -2.539 -14.910 4.923 1.00 86.50 90 GLY A CA 1
ATOM 650 C C . GLY A 1 90 ? -3.019 -15.744 6.126 1.00 86.50 90 GLY A C 1
ATOM 651 O O . GLY A 1 90 ? -3.277 -16.943 5.982 1.00 86.50 90 GLY A O 1
ATOM 652 N N . PRO A 1 91 ? -3.085 -15.159 7.337 1.00 94.69 91 PRO A N 1
ATOM 653 C CA . PRO A 1 91 ? -2.769 -13.768 7.672 1.00 94.69 91 PRO A CA 1
ATOM 654 C C . PRO A 1 91 ? -1.265 -13.467 7.717 1.00 94.69 91 PRO A C 1
ATOM 656 O O . PRO A 1 91 ? -0.484 -14.192 8.341 1.00 94.69 91 PRO A O 1
ATOM 659 N N . TRP A 1 92 ? -0.864 -12.331 7.145 1.00 95.56 92 TRP A N 1
ATOM 660 C CA . TRP A 1 92 ? 0.491 -11.790 7.265 1.00 95.56 92 TRP A CA 1
ATOM 661 C C . TRP A 1 92 ? 0.609 -10.915 8.504 1.00 95.56 92 TRP A C 1
ATOM 663 O O . TRP A 1 92 ? 0.028 -9.836 8.558 1.00 95.56 92 TRP A O 1
ATOM 673 N N . GLN A 1 93 ? 1.387 -11.359 9.490 1.00 96.62 93 GLN A N 1
ATOM 674 C CA . GLN A 1 93 ? 1.662 -10.575 10.696 1.00 96.62 93 GLN A CA 1
ATOM 675 C C . GLN A 1 93 ? 2.720 -9.507 10.401 1.00 96.62 93 GLN A C 1
ATOM 677 O O . GLN A 1 93 ? 3.855 -9.836 10.046 1.00 96.62 93 GLN A O 1
ATOM 682 N N . ILE A 1 94 ? 2.353 -8.236 10.552 1.00 96.12 94 ILE A N 1
ATOM 683 C CA . ILE A 1 94 ? 3.175 -7.085 10.175 1.00 96.12 94 ILE A CA 1
ATOM 684 C C . ILE A 1 94 ? 3.249 -6.099 11.339 1.00 96.12 94 ILE A C 1
ATOM 686 O O . ILE A 1 94 ? 2.240 -5.747 11.946 1.00 96.12 94 ILE A O 1
ATOM 690 N N . GLN A 1 95 ? 4.457 -5.605 11.613 1.00 97.69 95 GLN A N 1
ATOM 691 C CA . GLN A 1 95 ? 4.650 -4.421 12.447 1.00 97.69 95 GLN A CA 1
ATOM 692 C C . GLN A 1 95 ? 4.583 -3.180 11.562 1.00 97.69 95 GLN A C 1
ATOM 694 O O . GLN A 1 95 ? 5.551 -2.861 10.871 1.00 97.69 95 GLN A O 1
ATOM 699 N N . ALA A 1 96 ? 3.446 -2.488 11.577 1.00 97.88 96 ALA A N 1
ATOM 700 C CA . ALA A 1 96 ? 3.255 -1.271 10.802 1.00 97.88 96 ALA A CA 1
ATOM 701 C C . ALA A 1 96 ? 3.517 -0.029 11.659 1.00 97.88 96 ALA A C 1
ATOM 703 O O . ALA A 1 96 ? 3.142 0.025 12.828 1.00 97.88 96 ALA A O 1
ATOM 704 N N . SER A 1 97 ? 4.165 0.979 11.084 1.00 98.00 97 SER A N 1
ATOM 705 C CA . SER A 1 97 ? 4.364 2.274 11.737 1.00 98.00 97 SER A CA 1
ATOM 706 C C . SER A 1 97 ? 3.220 3.214 11.386 1.00 98.00 97 SER A C 1
ATOM 708 O O . SER A 1 97 ? 2.942 3.427 10.209 1.00 98.00 97 SER A O 1
ATOM 710 N N . ALA A 1 98 ? 2.588 3.810 12.387 1.00 97.56 98 ALA A N 1
ATOM 711 C CA . ALA A 1 98 ? 1.544 4.794 12.182 1.00 97.56 98 ALA A CA 1
ATOM 712 C C . ALA A 1 98 ? 2.100 6.143 11.730 1.00 97.56 98 ALA A C 1
ATOM 714 O O . ALA A 1 98 ? 3.220 6.542 12.079 1.00 97.56 98 ALA A O 1
ATOM 715 N N . ARG A 1 99 ? 1.283 6.847 10.956 1.00 95.75 99 ARG A N 1
ATOM 716 C CA . ARG A 1 99 ? 1.487 8.233 10.558 1.00 95.75 99 ARG A CA 1
ATOM 717 C C . ARG A 1 99 ? 0.173 8.980 10.688 1.00 95.75 99 ARG A C 1
ATOM 719 O O . ARG A 1 99 ? -0.833 8.525 10.153 1.00 95.75 99 ARG A O 1
ATOM 726 N N . GLU A 1 100 ? 0.184 10.114 11.378 1.00 90.81 100 GLU A N 1
ATOM 727 C CA . GLU A 1 100 ? -1.034 10.920 11.561 1.00 90.81 100 GLU A CA 1
ATOM 728 C C . GLU A 1 100 ? -1.406 11.678 10.275 1.00 90.81 100 GLU A C 1
ATOM 730 O O . GLU A 1 100 ? -2.582 11.853 9.972 1.00 90.81 100 GLU A O 1
ATOM 735 N N . ASN A 1 101 ? -0.401 12.080 9.489 1.00 85.12 101 ASN A N 1
ATOM 736 C CA . ASN A 1 101 ? -0.575 12.796 8.226 1.00 85.12 101 ASN A CA 1
ATOM 737 C C . ASN A 1 101 ? 0.440 12.291 7.192 1.00 85.12 101 ASN A C 1
ATOM 739 O O . ASN A 1 101 ? 1.577 12.761 7.158 1.00 85.12 101 ASN A O 1
ATOM 743 N N . ILE A 1 102 ? 0.041 11.320 6.368 1.00 81.38 102 ILE A N 1
ATOM 744 C CA . ILE A 1 102 ? 0.857 10.882 5.223 1.00 81.38 102 ILE A CA 1
ATOM 745 C C . ILE A 1 102 ? 0.691 11.889 4.079 1.00 81.38 102 ILE A C 1
ATOM 747 O O . ILE A 1 102 ? 1.679 12.418 3.572 1.00 81.38 102 ILE A O 1
ATOM 751 N N . ASP A 1 103 ? -0.559 12.202 3.735 1.00 84.44 103 ASP A N 1
ATOM 752 C CA . ASP A 1 103 ? -0.955 13.199 2.739 1.00 84.44 103 ASP A CA 1
ATOM 753 C C . ASP A 1 103 ? -2.423 13.646 2.960 1.00 84.44 103 ASP A C 1
ATOM 755 O O . ASP A 1 103 ? -2.910 13.676 4.093 1.00 84.44 103 ASP A O 1
ATOM 759 N N . ALA A 1 104 ? -3.127 14.031 1.889 1.00 81.69 104 ALA A N 1
ATOM 760 C CA . ALA A 1 104 ? -4.523 14.463 1.937 1.00 81.69 104 ALA A CA 1
ATOM 761 C C . ALA A 1 104 ? -5.521 13.341 2.293 1.00 81.69 104 ALA A C 1
ATOM 763 O O . ALA A 1 104 ? -6.649 13.657 2.676 1.00 81.69 104 ALA A O 1
ATOM 764 N N . ASP A 1 105 ? -5.118 12.070 2.212 1.00 85.75 105 ASP A N 1
ATOM 765 C CA . ASP A 1 105 ? -5.975 10.913 2.495 1.00 85.75 105 ASP A CA 1
ATOM 766 C C . ASP A 1 105 ? -6.021 10.560 3.999 1.00 85.75 105 ASP A C 1
ATOM 768 O O . ASP A 1 105 ? -6.786 9.691 4.423 1.00 85.75 105 ASP A O 1
ATOM 772 N N . GLY A 1 106 ? -5.268 11.286 4.837 1.00 90.56 106 GLY A N 1
ATOM 773 C CA . GLY A 1 106 ? -5.372 11.238 6.299 1.00 90.56 106 GLY A CA 1
ATOM 774 C C . GLY A 1 106 ? -4.408 10.255 6.980 1.00 90.56 106 GLY A C 1
ATOM 775 O O . GLY A 1 106 ? -3.350 9.944 6.416 1.00 90.56 106 GLY A O 1
ATOM 776 N N . PRO A 1 107 ? -4.726 9.801 8.212 1.00 96.00 107 PRO A N 1
ATOM 777 C CA . PRO A 1 107 ? -3.852 8.927 8.981 1.00 96.00 107 PRO A CA 1
ATOM 778 C C . PRO A 1 107 ? -3.742 7.541 8.344 1.00 96.00 107 PRO A C 1
ATOM 780 O O . PRO A 1 107 ? -4.648 7.066 7.652 1.00 96.00 107 PRO A O 1
ATOM 783 N N . GLY A 1 108 ? -2.626 6.867 8.604 1.00 97.00 108 GLY A N 1
ATOM 784 C CA . GLY A 1 108 ? -2.357 5.573 8.001 1.00 97.00 108 GLY A CA 1
ATOM 785 C C . GLY A 1 108 ? -1.254 4.768 8.664 1.00 97.00 108 GLY A C 1
ATOM 786 O O . GLY A 1 108 ? -0.628 5.174 9.642 1.00 97.00 108 GLY A O 1
ATOM 787 N N . LEU A 1 109 ? -1.034 3.592 8.094 1.00 97.56 109 LEU A N 1
ATOM 788 C CA . LEU A 1 109 ? -0.054 2.600 8.494 1.00 97.56 109 LEU A CA 1
ATOM 789 C C . LEU A 1 109 ? 0.943 2.388 7.356 1.00 97.56 109 LEU A C 1
ATOM 791 O O . LEU A 1 109 ? 0.550 2.186 6.209 1.00 97.56 109 LEU A O 1
ATOM 795 N N . ALA A 1 110 ? 2.230 2.400 7.689 1.00 97.31 110 ALA A N 1
ATOM 796 C CA . ALA A 1 110 ? 3.329 2.169 6.765 1.00 97.31 110 ALA A CA 1
ATOM 797 C C . ALA A 1 110 ? 4.090 0.890 7.129 1.00 97.31 110 ALA A C 1
ATOM 799 O O . ALA A 1 110 ? 4.461 0.691 8.289 1.00 97.31 110 ALA A O 1
ATOM 800 N N . PHE A 1 111 ? 4.374 0.044 6.145 1.00 97.06 111 PHE A N 1
ATOM 801 C CA . PHE A 1 111 ? 5.218 -1.139 6.320 1.00 97.06 111 PHE A CA 1
ATOM 802 C C . PHE A 1 111 ? 5.986 -1.470 5.042 1.00 97.06 111 PHE A C 1
ATOM 804 O O . PHE A 1 111 ? 5.660 -0.977 3.965 1.00 97.06 111 PHE A O 1
ATOM 811 N N . THR A 1 112 ? 7.031 -2.290 5.154 1.00 95.81 112 THR A N 1
ATOM 812 C CA . THR A 1 112 ? 7.864 -2.678 4.013 1.00 95.81 112 THR A CA 1
ATOM 813 C C . THR A 1 112 ? 7.756 -4.161 3.709 1.00 95.81 112 THR A C 1
ATOM 815 O O . THR A 1 112 ? 7.632 -4.999 4.603 1.00 95.81 112 THR A O 1
ATOM 818 N N . VAL A 1 113 ? 7.816 -4.489 2.421 1.00 94.00 113 VAL A N 1
ATOM 819 C CA . VAL A 1 113 ? 7.730 -5.859 1.915 1.00 94.00 113 VAL A CA 1
ATOM 820 C C . VAL A 1 113 ? 8.852 -6.085 0.912 1.00 94.00 113 VAL A C 1
ATOM 822 O O . VAL A 1 113 ? 8.985 -5.355 -0.068 1.00 94.00 113 VAL A O 1
ATOM 825 N N . ALA A 1 114 ? 9.667 -7.112 1.142 1.00 90.69 114 ALA A N 1
ATOM 826 C CA . ALA A 1 114 ? 10.683 -7.525 0.180 1.00 90.69 114 ALA A CA 1
AT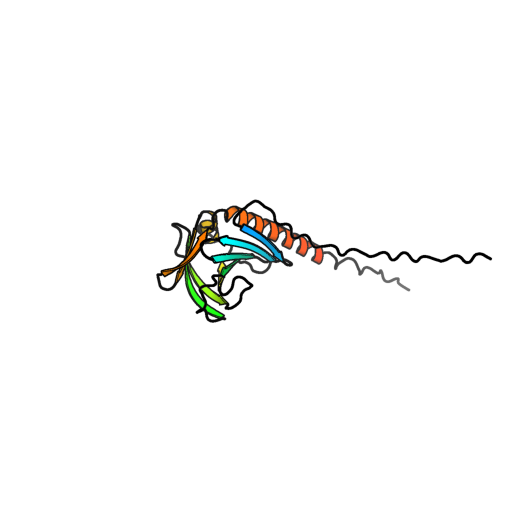OM 827 C C . ALA A 1 114 ? 10.025 -8.106 -1.091 1.00 90.69 114 ALA A C 1
ATOM 829 O O . ALA A 1 114 ? 8.990 -8.768 -0.992 1.00 90.69 114 ALA A O 1
ATOM 830 N N . PRO A 1 115 ? 10.616 -7.914 -2.284 1.00 80.44 115 PRO A N 1
ATOM 831 C CA . PRO A 1 115 ? 9.969 -8.250 -3.552 1.00 80.44 115 PRO A CA 1
ATOM 832 C C . PRO A 1 115 ? 9.655 -9.739 -3.750 1.00 80.44 115 PRO A C 1
ATOM 834 O O . PRO A 1 115 ? 8.705 -10.063 -4.462 1.00 80.44 115 PRO A O 1
ATOM 837 N N . SER A 1 116 ? 10.410 -10.637 -3.111 1.00 74.62 116 SER A N 1
ATOM 838 C CA . SER A 1 116 ? 10.195 -12.083 -3.203 1.00 74.62 116 SER A CA 1
ATOM 839 C C . SER A 1 116 ? 10.681 -12.809 -1.951 1.00 74.62 116 SER A C 1
ATOM 841 O O . SER A 1 116 ? 11.650 -12.396 -1.313 1.00 74.62 116 SER A O 1
ATOM 843 N N . ARG A 1 117 ? 10.052 -13.952 -1.666 1.00 71.38 117 ARG A N 1
ATOM 844 C CA . ARG A 1 117 ? 10.613 -15.031 -0.842 1.00 71.38 117 ARG A CA 1
ATOM 845 C C . ARG A 1 117 ? 11.107 -16.151 -1.760 1.00 71.38 117 ARG A C 1
ATOM 847 O O . ARG A 1 117 ? 10.562 -16.339 -2.846 1.00 71.38 117 ARG A O 1
ATOM 854 N N . GLU A 1 118 ? 12.116 -16.905 -1.327 1.00 67.44 118 GLU A N 1
ATOM 855 C CA . GLU A 1 118 ? 12.679 -18.026 -2.106 1.00 67.44 118 GLU A CA 1
ATOM 856 C C . GLU A 1 118 ? 11.673 -19.171 -2.344 1.00 67.44 118 GLU A C 1
ATOM 858 O O . GLU A 1 118 ? 11.843 -19.962 -3.267 1.00 67.44 118 GLU A O 1
ATOM 863 N N . ASP A 1 119 ? 10.611 -19.247 -1.538 1.00 68.19 119 ASP A N 1
ATOM 864 C CA . ASP A 1 119 ? 9.589 -20.301 -1.558 1.00 68.19 119 ASP A CA 1
ATOM 865 C C . ASP A 1 119 ? 8.429 -20.050 -2.546 1.00 68.19 119 ASP A C 1
ATOM 867 O O . ASP A 1 119 ? 7.564 -20.912 -2.701 1.00 68.19 119 ASP A O 1
ATOM 871 N N . GLY A 1 120 ? 8.397 -18.900 -3.230 1.00 61.66 120 GLY A N 1
ATOM 872 C CA . GLY A 1 120 ? 7.358 -18.563 -4.212 1.00 61.66 120 GLY A CA 1
ATOM 873 C C . GLY A 1 120 ? 5.983 -18.201 -3.627 1.00 61.66 120 GLY A C 1
ATOM 874 O O . GLY A 1 120 ? 5.082 -17.871 -4.400 1.00 61.66 120 GLY A O 1
ATOM 875 N N . ASN A 1 121 ? 5.830 -18.196 -2.297 1.00 71.44 121 ASN A N 1
ATOM 876 C CA . ASN A 1 121 ? 4.609 -17.810 -1.578 1.00 71.44 121 ASN A CA 1
ATOM 877 C C . ASN A 1 121 ? 4.851 -16.504 -0.810 1.00 71.44 121 ASN A C 1
ATOM 879 O O . ASN A 1 121 ? 4.881 -16.464 0.419 1.00 71.44 121 ASN A O 1
ATOM 883 N N . GLY A 1 122 ? 5.124 -15.432 -1.552 1.00 90.12 122 GLY A N 1
ATOM 884 C CA . GLY A 1 122 ? 5.372 -14.114 -0.982 1.00 90.12 122 GLY A CA 1
ATOM 885 C C . GLY A 1 122 ? 4.117 -13.249 -0.933 1.00 90.12 122 GLY A C 1
ATOM 886 O O . GLY A 1 122 ? 3.203 -13.394 -1.742 1.00 90.12 122 GLY A O 1
ATOM 887 N N . PHE A 1 123 ? 4.135 -12.281 -0.022 1.00 94.56 123 PHE A N 1
ATOM 888 C CA . PHE A 1 123 ? 3.099 -11.263 0.153 1.00 94.56 123 PHE A CA 1
ATOM 889 C C . PHE A 1 123 ? 2.651 -10.630 -1.178 1.00 94.56 123 PHE A C 1
ATOM 891 O O . PHE A 1 123 ? 1.460 -10.527 -1.456 1.00 94.56 123 PHE A O 1
ATOM 898 N N . ILE A 1 124 ? 3.604 -10.263 -2.046 1.00 94.38 124 ILE A N 1
ATOM 899 C CA . ILE A 1 124 ? 3.306 -9.673 -3.361 1.00 94.38 124 ILE A CA 1
ATOM 900 C C . ILE A 1 124 ? 2.610 -10.683 -4.280 1.00 94.38 124 ILE A C 1
ATOM 902 O O . ILE A 1 124 ? 1.661 -10.320 -4.967 1.00 94.38 124 ILE A O 1
ATOM 906 N N . GLN A 1 125 ? 3.056 -11.945 -4.300 1.00 93.56 125 GLN A N 1
ATOM 907 C CA . GLN A 1 125 ? 2.455 -12.995 -5.130 1.00 93.56 125 GLN A CA 1
ATOM 908 C C . GLN A 1 125 ? 1.010 -13.303 -4.727 1.00 93.56 125 GLN A C 1
ATOM 910 O O . GLN A 1 125 ? 0.209 -13.655 -5.591 1.00 93.56 125 GLN A O 1
ATOM 915 N N . GLU A 1 126 ? 0.685 -13.199 -3.442 1.00 94.62 126 GLU A N 1
ATOM 916 C CA . GLU A 1 126 ? -0.682 -13.366 -2.945 1.00 94.62 126 GLU A CA 1
ATOM 917 C C . GLU A 1 126 ? -1.539 -12.144 -3.286 1.00 94.62 126 GLU A C 1
ATOM 919 O O . GLU A 1 126 ? -2.600 -12.298 -3.888 1.00 94.62 126 GLU A O 1
ATOM 924 N N . MET A 1 127 ? -1.028 -10.929 -3.056 1.00 95.50 127 MET A N 1
ATOM 925 C CA . MET A 1 127 ? -1.716 -9.685 -3.416 1.00 95.50 127 MET A CA 1
ATOM 926 C C . MET A 1 127 ? -2.095 -9.618 -4.903 1.00 95.50 127 MET A C 1
ATOM 928 O O . MET A 1 127 ? -3.202 -9.195 -5.229 1.00 95.50 127 MET A O 1
ATOM 932 N N . VAL A 1 128 ? -1.201 -10.022 -5.820 1.00 94.94 128 VAL A N 1
ATOM 933 C CA . VAL A 1 128 ? -1.480 -9.966 -7.273 1.00 94.94 128 VAL A CA 1
ATOM 934 C C . VAL A 1 128 ? -2.513 -10.989 -7.748 1.00 94.94 128 VAL A C 1
ATOM 936 O O . VAL A 1 128 ? -3.040 -10.848 -8.849 1.00 94.94 128 VAL A O 1
ATOM 939 N N . LYS A 1 129 ? -2.803 -12.013 -6.937 1.00 94.81 129 LYS A N 1
ATOM 940 C CA . LYS A 1 129 ? -3.833 -13.027 -7.213 1.00 94.81 129 LYS A CA 1
ATOM 941 C C . LYS A 1 129 ? -5.173 -12.700 -6.561 1.00 94.81 129 LYS A C 1
ATOM 943 O O . LYS A 1 129 ? -6.184 -13.262 -6.976 1.00 94.81 129 LYS A O 1
ATOM 948 N N . ALA A 1 130 ? -5.162 -11.850 -5.541 1.00 95.56 130 ALA A N 1
ATOM 949 C CA . ALA A 1 130 ? -6.329 -11.537 -4.742 1.00 95.56 130 ALA A CA 1
ATOM 950 C C . ALA A 1 130 ? -7.207 -10.451 -5.372 1.00 95.56 130 ALA A C 1
ATOM 952 O O . ALA A 1 130 ? -6.770 -9.635 -6.189 1.00 95.56 130 ALA A O 1
ATOM 953 N N . SER A 1 131 ? -8.469 -10.436 -4.958 1.00 94.69 131 SER A N 1
ATOM 954 C CA . SER A 1 131 ? -9.448 -9.408 -5.298 1.00 94.69 131 SER A CA 1
ATOM 955 C C . SER A 1 131 ? -9.624 -8.401 -4.162 1.00 94.69 131 SER A C 1
ATOM 957 O O . SER A 1 131 ? -9.864 -7.223 -4.431 1.00 94.69 131 SER A O 1
ATOM 959 N N . SER A 1 132 ? -9.468 -8.831 -2.909 1.00 94.75 132 SER A N 1
ATOM 960 C CA . SER A 1 132 ? -9.631 -8.007 -1.709 1.00 94.75 132 SER A CA 1
ATOM 961 C C . SER A 1 132 ? -8.410 -8.051 -0.789 1.00 94.75 132 SER A C 1
ATOM 963 O O . SER A 1 132 ? -7.634 -9.005 -0.797 1.00 94.75 132 SER A O 1
ATOM 965 N N . MET A 1 133 ? -8.231 -6.976 -0.023 1.00 96.06 133 MET A N 1
ATOM 966 C CA . MET A 1 133 ? -7.291 -6.892 1.088 1.00 96.06 133 MET A CA 1
ATOM 967 C C . MET A 1 133 ? -8.031 -6.414 2.333 1.00 96.06 133 MET A C 1
ATOM 969 O O . MET A 1 133 ? -8.750 -5.412 2.279 1.00 96.06 133 MET A O 1
ATOM 973 N N . GLU A 1 134 ? -7.799 -7.086 3.454 1.00 96.38 134 GLU A N 1
ATOM 974 C CA . GLU A 1 134 ? -8.268 -6.685 4.775 1.00 96.38 134 GLU A CA 1
ATOM 975 C C . GLU A 1 134 ? -7.095 -6.351 5.696 1.00 96.38 134 GLU A C 1
ATOM 977 O O . GLU A 1 134 ? -6.057 -7.015 5.692 1.00 96.38 134 GLU A O 1
ATOM 982 N N . ILE A 1 135 ? -7.284 -5.311 6.507 1.00 96.62 135 ILE A N 1
ATOM 983 C CA . ILE A 1 135 ? -6.405 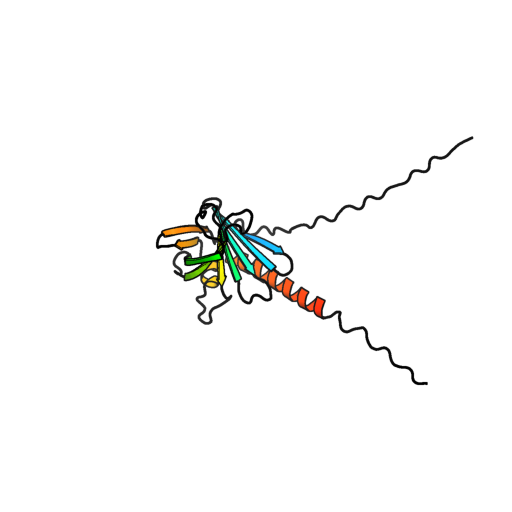-4.965 7.619 1.00 96.62 135 ILE A CA 1
ATOM 984 C C . ILE A 1 135 ? -7.129 -5.339 8.901 1.00 96.62 135 ILE A C 1
ATOM 986 O O . ILE A 1 135 ? -8.186 -4.784 9.208 1.00 96.62 135 ILE A O 1
ATOM 990 N N . VAL A 1 136 ? -6.545 -6.253 9.665 1.00 97.12 136 VAL A N 1
ATOM 991 C CA . VAL A 1 136 ? -7.096 -6.747 10.924 1.00 97.12 136 VAL A CA 1
ATOM 992 C C . VAL A 1 136 ? -6.225 -6.262 12.078 1.00 97.12 136 VAL A C 1
ATOM 994 O O . VAL A 1 136 ? -5.018 -6.505 12.121 1.00 97.12 136 VAL A O 1
ATOM 997 N N . ALA A 1 137 ? -6.844 -5.592 13.047 1.00 96.31 137 ALA A N 1
ATOM 998 C CA . ALA A 1 137 ? -6.198 -5.138 14.272 1.00 96.31 137 ALA A CA 1
ATOM 999 C C . ALA A 1 137 ? -7.010 -5.605 15.481 1.00 96.31 137 ALA A C 1
ATOM 1001 O O . ALA A 1 137 ? -8.233 -5.477 15.513 1.00 96.31 137 ALA A O 1
ATOM 1002 N N . ASN A 1 138 ? -6.335 -6.166 16.488 1.00 94.75 138 ASN A N 1
ATOM 1003 C CA . ASN A 1 138 ? -6.982 -6.710 17.691 1.00 94.75 138 ASN A CA 1
ATOM 1004 C C . ASN A 1 138 ? -8.115 -7.718 17.390 1.00 94.75 138 ASN A C 1
ATOM 1006 O O . ASN A 1 138 ? -9.100 -7.789 18.122 1.00 94.75 138 ASN A O 1
ATOM 1010 N N . GLY A 1 139 ? -7.981 -8.490 16.305 1.00 94.62 139 GLY A N 1
ATOM 1011 C CA . GLY A 1 139 ? -8.968 -9.488 15.882 1.00 94.62 139 GLY A CA 1
ATOM 1012 C C . GLY A 1 139 ? -10.221 -8.922 15.203 1.00 94.62 139 GLY A C 1
ATOM 1013 O O . GLY A 1 139 ? -11.175 -9.670 15.011 1.00 94.62 139 GLY A O 1
ATOM 1014 N N . ALA A 1 140 ? -10.237 -7.634 14.850 1.00 96.06 140 ALA A N 1
ATOM 1015 C CA . ALA A 1 140 ? -11.316 -7.005 14.095 1.00 96.06 140 ALA A CA 1
ATOM 1016 C C . ALA A 1 140 ? -10.791 -6.399 12.787 1.00 96.06 140 ALA A C 1
ATOM 1018 O O . ALA A 1 140 ? -9.721 -5.788 12.773 1.00 96.06 140 ALA A O 1
ATOM 1019 N N . THR A 1 141 ? -11.559 -6.529 11.704 1.00 95.69 141 THR A N 1
ATOM 1020 C CA . THR A 1 141 ? -11.282 -5.840 10.439 1.00 95.69 141 THR A CA 1
ATOM 1021 C C . THR A 1 141 ? -11.458 -4.335 10.642 1.00 95.69 141 THR A C 1
ATOM 1023 O O . THR A 1 141 ? -12.542 -3.860 10.980 1.00 95.69 141 THR A O 1
ATOM 1026 N N . VAL A 1 142 ? -10.370 -3.586 10.469 1.00 94.88 142 VAL A N 1
ATOM 1027 C CA . VAL A 1 142 ? -10.317 -2.122 10.613 1.00 94.88 142 VAL A CA 1
ATOM 1028 C C . VAL A 1 142 ? -10.194 -1.400 9.274 1.00 94.88 142 VAL A C 1
ATOM 1030 O O . VAL A 1 142 ? -10.357 -0.182 9.226 1.00 94.88 142 VAL A O 1
ATOM 1033 N N . GLY A 1 143 ? -9.939 -2.129 8.190 1.00 93.44 143 GLY A N 1
ATOM 1034 C CA . GLY A 1 143 ? -9.933 -1.602 6.832 1.00 93.44 143 GLY A CA 1
ATOM 1035 C C . GLY A 1 143 ? -10.120 -2.712 5.809 1.00 93.44 143 GLY A C 1
ATOM 1036 O O . GLY A 1 143 ? -9.673 -3.837 6.020 1.00 93.44 143 GLY A O 1
ATOM 1037 N N . THR A 1 144 ? -10.758 -2.372 4.696 1.00 93.81 144 THR A N 1
ATOM 1038 C CA . THR A 1 144 ? -10.970 -3.267 3.557 1.00 93.81 144 THR A CA 1
ATOM 1039 C C . THR A 1 144 ? -10.775 -2.460 2.286 1.00 93.81 144 THR A C 1
ATOM 1041 O O . THR A 1 144 ? -11.182 -1.300 2.225 1.00 93.81 144 THR A O 1
ATOM 1044 N N . LEU A 1 145 ? -10.178 -3.043 1.257 1.00 93.44 145 LEU A N 1
ATOM 1045 C CA . LEU A 1 145 ? -10.165 -2.450 -0.076 1.00 93.44 145 LEU A CA 1
ATOM 1046 C C . LEU A 1 145 ? -10.110 -3.520 -1.159 1.00 93.44 145 LEU A C 1
ATOM 1048 O O . LEU A 1 145 ? -9.656 -4.643 -0.940 1.00 93.44 145 LEU A O 1
ATOM 1052 N N . SER A 1 146 ? -10.518 -3.129 -2.361 1.00 92.75 146 SER A N 1
ATOM 1053 C CA . SER A 1 146 ? -10.255 -3.912 -3.559 1.00 92.75 146 SER A CA 1
ATOM 1054 C C . SER A 1 146 ? -8.784 -3.796 -3.961 1.00 92.75 146 SER A C 1
ATOM 1056 O O . SER A 1 146 ? -8.270 -2.699 -4.201 1.00 92.75 146 SER A O 1
ATOM 1058 N N . VAL A 1 147 ? -8.129 -4.944 -4.116 1.00 94.69 147 VAL A N 1
ATOM 1059 C CA . VAL A 1 147 ? -6.819 -5.068 -4.773 1.00 94.69 147 VAL A CA 1
ATOM 1060 C C . VAL A 1 147 ? -6.929 -5.717 -6.150 1.00 94.69 147 VAL A C 1
ATOM 1062 O O . VAL A 1 147 ? -5.913 -5.958 -6.793 1.00 94.69 147 VAL A O 1
ATOM 1065 N N . ALA A 1 148 ? -8.144 -5.931 -6.664 1.00 93.81 148 ALA A N 1
ATOM 1066 C CA . ALA A 1 148 ? -8.347 -6.402 -8.027 1.00 93.81 148 ALA A CA 1
ATOM 1067 C C . ALA A 1 148 ? -7.555 -5.550 -9.042 1.00 93.81 148 ALA A C 1
ATOM 1069 O O . ALA A 1 148 ? -7.552 -4.316 -8.995 1.00 93.81 148 ALA A O 1
ATOM 1070 N N . GLY A 1 149 ? -6.858 -6.217 -9.964 1.00 93.75 149 GLY A N 1
ATOM 1071 C CA . GLY A 1 149 ? -5.988 -5.561 -10.947 1.00 93.75 149 GLY A CA 1
ATOM 1072 C C . GLY A 1 149 ? -4.596 -5.170 -10.430 1.00 93.75 149 GLY A C 1
ATOM 1073 O O . GLY A 1 149 ? -3.821 -4.583 -11.190 1.00 93.75 149 GLY A O 1
ATOM 1074 N N . SER A 1 150 ? -4.247 -5.530 -9.192 1.00 95.44 150 SER A N 1
ATOM 1075 C CA . SER A 1 150 ? -2.923 -5.317 -8.591 1.00 95.44 150 SER A CA 1
ATOM 1076 C C . SER A 1 150 ? -1.782 -5.913 -9.422 1.00 95.44 150 SER A C 1
ATOM 1078 O O . SER A 1 150 ? -0.716 -5.309 -9.489 1.00 95.44 150 SER A O 1
ATOM 1080 N N . GLU A 1 151 ? -1.987 -7.027 -10.137 1.00 95.25 151 GLU A N 1
ATOM 1081 C CA . GLU A 1 151 ? -0.981 -7.574 -11.061 1.00 95.25 151 GLU A CA 1
ATOM 1082 C C . GLU A 1 151 ? -0.540 -6.531 -12.100 1.00 95.25 151 GLU A C 1
ATOM 1084 O O . GLU A 1 151 ? 0.651 -6.265 -12.278 1.00 95.25 151 GLU A O 1
ATOM 1089 N N . LYS A 1 152 ? -1.507 -5.882 -12.757 1.00 94.31 152 LYS A N 1
ATOM 1090 C CA . LYS A 1 152 ? -1.235 -4.845 -13.754 1.00 94.31 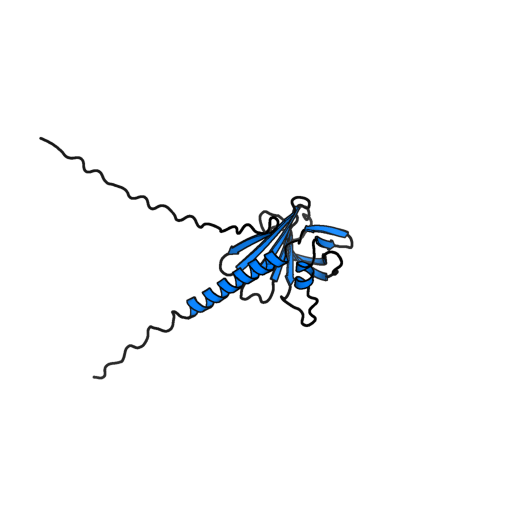152 LYS A CA 1
ATOM 1091 C C . LYS A 1 152 ? -0.607 -3.610 -13.113 1.00 94.31 152 LYS A C 1
ATOM 1093 O O . LYS A 1 152 ? 0.307 -3.034 -13.699 1.00 94.31 152 LYS A O 1
ATOM 1098 N N . ALA A 1 153 ? -1.054 -3.228 -11.917 1.00 95.56 153 ALA A N 1
ATOM 1099 C CA . ALA A 1 153 ? -0.460 -2.123 -11.169 1.00 95.56 153 ALA A CA 1
ATOM 1100 C C . ALA A 1 153 ? 1.024 -2.392 -10.858 1.00 95.56 153 ALA A C 1
ATOM 1102 O O . ALA A 1 153 ? 1.878 -1.563 -11.161 1.00 95.56 153 ALA A O 1
ATOM 1103 N N . MET A 1 154 ? 1.366 -3.589 -10.376 1.00 95.25 154 MET A N 1
ATOM 1104 C CA . MET A 1 154 ? 2.757 -3.973 -10.118 1.00 95.25 154 MET A CA 1
ATOM 1105 C C . MET A 1 154 ? 3.601 -4.026 -11.400 1.00 95.25 154 MET A C 1
ATOM 1107 O O . MET A 1 154 ? 4.779 -3.673 -11.371 1.00 95.25 154 MET A O 1
ATOM 1111 N N . GLN A 1 155 ? 3.018 -4.392 -12.547 1.00 95.06 155 GLN A N 1
ATOM 1112 C CA . GLN A 1 155 ? 3.699 -4.301 -13.846 1.00 95.06 155 GLN A CA 1
ATOM 1113 C C . GLN A 1 155 ? 3.957 -2.849 -14.290 1.00 95.06 155 GLN A C 1
ATOM 1115 O O . GLN A 1 155 ? 4.973 -2.581 -14.936 1.00 95.06 155 GLN A O 1
ATOM 1120 N N . GLU A 1 156 ? 3.053 -1.907 -14.001 1.00 94.75 156 GLU A N 1
ATOM 1121 C CA . GLU A 1 156 ? 3.292 -0.470 -14.233 1.00 94.75 156 GLU A CA 1
ATOM 1122 C C . GLU A 1 156 ? 4.382 0.061 -13.295 1.00 94.75 156 GLU A C 1
ATOM 1124 O O . GLU A 1 156 ? 5.308 0.734 -13.751 1.00 94.75 156 GLU A O 1
ATOM 1129 N N . LEU A 1 157 ? 4.337 -0.318 -12.013 1.00 94.44 157 LEU A N 1
ATOM 1130 C CA . LEU A 1 157 ? 5.362 0.032 -11.030 1.00 94.44 157 LEU A CA 1
ATOM 1131 C C . LEU A 1 157 ? 6.747 -0.468 -11.474 1.00 94.44 157 LEU A C 1
ATOM 1133 O O . LEU A 1 157 ? 7.702 0.304 -11.517 1.00 94.44 157 LEU A O 1
ATOM 1137 N N . ALA A 1 158 ? 6.850 -1.732 -11.896 1.00 93.25 158 ALA A N 1
ATOM 1138 C CA . ALA A 1 158 ? 8.092 -2.316 -12.403 1.00 93.25 158 ALA A CA 1
ATOM 1139 C C . ALA A 1 158 ? 8.603 -1.612 -13.673 1.00 93.25 158 ALA A C 1
ATOM 1141 O O . ALA A 1 158 ? 9.802 -1.360 -13.806 1.00 93.25 158 ALA A O 1
ATOM 1142 N N . ARG A 1 159 ? 7.708 -1.248 -14.604 1.00 93.44 159 ARG A N 1
ATOM 1143 C CA . ARG A 1 159 ? 8.073 -0.474 -15.804 1.00 93.44 159 ARG A CA 1
ATOM 1144 C C . ARG A 1 159 ? 8.578 0.922 -15.467 1.00 93.44 159 ARG A C 1
ATOM 1146 O O . ARG A 1 159 ? 9.489 1.402 -16.137 1.00 93.44 159 ARG A O 1
ATOM 1153 N N . CYS A 1 160 ? 7.993 1.569 -14.465 1.00 93.69 160 CYS A N 1
ATOM 1154 C CA . CYS A 1 160 ? 8.477 2.848 -13.966 1.00 93.69 160 CYS A CA 1
ATOM 1155 C C . CYS A 1 160 ? 9.889 2.698 -13.379 1.00 93.69 160 CYS A C 1
ATOM 1157 O O . CYS A 1 160 ? 10.810 3.374 -13.827 1.00 93.69 160 CYS A O 1
ATOM 1159 N N . MET A 1 161 ? 10.091 1.720 -12.493 1.00 92.25 161 MET A N 1
ATOM 1160 C CA . MET A 1 161 ? 11.384 1.448 -11.855 1.00 92.25 161 MET A CA 1
ATOM 1161 C C . MET A 1 161 ? 12.506 1.163 -12.861 1.00 92.25 161 MET A C 1
ATOM 1163 O O . MET A 1 161 ? 13.620 1.665 -12.715 1.00 92.25 161 MET A O 1
ATOM 1167 N N . ALA A 1 162 ? 12.207 0.403 -13.919 1.00 90.50 162 ALA A N 1
ATOM 1168 C CA . ALA A 1 162 ? 13.165 0.119 -14.984 1.00 90.50 162 ALA A CA 1
ATOM 1169 C C . ALA A 1 162 ? 13.644 1.392 -15.709 1.00 90.50 162 ALA A C 1
ATOM 1171 O O . ALA A 1 162 ? 14.806 1.468 -16.107 1.00 90.50 162 ALA A O 1
ATOM 1172 N N . LYS A 1 163 ? 12.775 2.403 -15.861 1.00 86.62 163 LYS A N 1
ATOM 1173 C CA . LYS A 1 163 ? 13.153 3.700 -16.444 1.00 86.62 163 LYS A CA 1
ATOM 1174 C C . LYS A 1 163 ? 14.047 4.497 -15.500 1.00 86.62 163 LYS A C 1
ATOM 1176 O O . LYS A 1 163 ? 15.043 5.042 -15.963 1.00 86.62 163 LYS A O 1
ATOM 1181 N N . SER A 1 164 ? 13.735 4.517 -14.202 1.00 83.81 164 SER A N 1
ATOM 1182 C CA . SER A 1 164 ? 14.571 5.192 -13.200 1.00 83.81 164 SER A CA 1
ATOM 1183 C C . SER A 1 164 ? 15.998 4.626 -13.194 1.00 83.81 164 SER A C 1
ATOM 1185 O O . SER A 1 164 ? 16.967 5.374 -13.166 1.00 83.81 164 SER A O 1
ATOM 1187 N N . TRP A 1 165 ? 16.161 3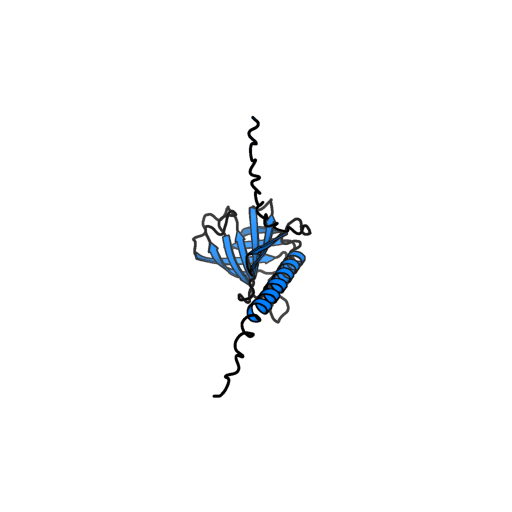.304 -13.316 1.00 82.62 165 TRP A N 1
ATOM 1188 C CA . TRP A 1 165 ? 17.493 2.675 -13.373 1.00 82.62 165 TRP A CA 1
ATOM 1189 C C . TRP A 1 165 ? 18.275 3.015 -14.644 1.00 82.62 165 TRP A C 1
ATOM 1191 O O . TRP A 1 165 ? 19.498 3.168 -14.595 1.00 82.62 165 TRP A O 1
ATOM 1201 N N . ALA A 1 166 ? 17.581 3.128 -15.779 1.00 77.56 166 ALA A N 1
ATOM 1202 C CA . ALA A 1 166 ? 18.203 3.557 -17.025 1.00 77.56 166 ALA A CA 1
ATOM 1203 C C . ALA A 1 166 ? 18.751 4.989 -16.900 1.00 77.56 166 ALA A C 1
ATOM 1205 O O . ALA A 1 166 ? 19.907 5.210 -17.246 1.00 77.56 166 ALA A O 1
ATOM 1206 N N . GLY A 1 167 ? 17.980 5.912 -16.311 1.00 71.94 167 GLY A N 1
ATOM 1207 C CA . GLY A 1 167 ? 18.407 7.301 -16.095 1.00 71.94 167 GLY A CA 1
ATOM 1208 C C . GLY A 1 167 ? 19.634 7.429 -15.185 1.00 71.94 167 GLY A C 1
ATOM 1209 O O . GLY A 1 167 ? 20.585 8.127 -15.526 1.00 71.94 167 GLY A O 1
ATOM 1210 N N . LEU A 1 168 ? 19.686 6.658 -14.091 1.00 67.38 168 LEU A N 1
ATOM 1211 C CA . LEU A 1 168 ? 20.849 6.633 -13.187 1.00 67.38 168 LEU A CA 1
ATOM 1212 C C . LEU A 1 168 ? 22.146 6.168 -13.872 1.00 67.38 168 LEU A C 1
ATOM 1214 O O . LEU A 1 168 ? 23.243 6.524 -13.443 1.00 67.38 168 LEU A O 1
ATOM 1218 N N . SER A 1 169 ? 22.033 5.355 -14.926 1.00 65.25 169 SER A N 1
ATOM 1219 C CA . SER A 1 169 ? 23.191 4.865 -15.682 1.00 65.25 169 SER A CA 1
ATOM 1220 C C . SER A 1 169 ? 23.743 5.915 -16.655 1.00 65.25 169 SER A C 1
ATOM 1222 O O . SER A 1 169 ? 24.923 5.860 -16.998 1.00 65.25 169 SER A O 1
ATOM 1224 N N . GLU A 1 170 ? 22.914 6.868 -17.089 1.00 60.41 170 GLU A N 1
ATOM 1225 C CA . GLU A 1 170 ? 23.297 7.932 -18.025 1.00 60.41 170 GLU A CA 1
ATOM 1226 C C . GLU A 1 170 ? 23.977 9.105 -17.300 1.00 60.41 170 GLU A C 1
ATOM 1228 O O . GLU A 1 170 ? 25.039 9.554 -17.735 1.00 60.41 170 GLU A O 1
ATOM 1233 N N . ASP A 1 171 ? 23.471 9.514 -16.132 1.00 58.03 171 ASP A N 1
ATOM 1234 C CA . ASP A 1 171 ? 24.064 10.597 -15.325 1.00 58.03 171 ASP A CA 1
ATOM 1235 C C . ASP A 1 171 ? 25.457 10.243 -14.760 1.00 58.03 171 ASP A C 1
ATOM 1237 O O . ASP A 1 171 ? 26.277 11.118 -14.469 1.00 58.03 171 ASP A O 1
ATOM 1241 N N . GLY A 1 172 ? 25.773 8.948 -14.643 1.00 52.03 172 GLY A N 1
ATOM 1242 C CA . GLY A 1 172 ? 27.099 8.462 -14.250 1.00 52.03 172 GLY A CA 1
ATOM 1243 C C . GLY A 1 172 ? 28.149 8.478 -15.372 1.00 52.03 172 GLY A C 1
ATOM 1244 O O . GLY A 1 172 ? 29.340 8.336 -15.087 1.00 52.03 172 GLY A O 1
ATOM 1245 N N . ALA A 1 173 ? 27.743 8.646 -16.635 1.00 53.25 173 ALA A N 1
ATOM 1246 C CA . ALA A 1 173 ? 28.633 8.533 -17.793 1.00 53.25 173 ALA A CA 1
ATOM 1247 C C . ALA A 1 173 ? 29.270 9.869 -18.236 1.00 53.25 173 ALA A C 1
ATOM 1249 O O . ALA A 1 173 ? 30.256 9.850 -18.974 1.00 53.25 173 ALA A O 1
ATOM 1250 N N . GLU A 1 174 ? 28.780 11.027 -17.775 1.00 47.62 174 GLU A N 1
ATOM 1251 C CA . GLU A 1 174 ? 29.252 12.344 -18.253 1.00 47.62 174 GLU A CA 1
ATOM 1252 C C . GLU A 1 174 ? 30.512 12.883 -17.526 1.00 47.62 174 GLU A C 1
ATOM 1254 O O . GLU A 1 174 ? 31.089 13.889 -17.932 1.00 47.62 174 GLU A O 1
ATOM 1259 N N . VAL A 1 175 ? 31.037 12.207 -16.492 1.00 49.62 175 VAL A N 1
ATOM 1260 C CA . VAL A 1 175 ? 32.170 12.735 -15.686 1.00 49.62 175 VAL A CA 1
ATOM 1261 C C . VAL A 1 175 ? 33.565 12.298 -16.188 1.00 49.62 175 VAL A C 1
ATOM 1263 O O . VAL A 1 175 ? 34.584 12.713 -15.640 1.00 49.62 175 VAL A O 1
ATOM 1266 N N . GLN A 1 176 ? 33.677 11.519 -17.269 1.00 50.22 176 GLN A N 1
ATOM 1267 C CA . GLN A 1 176 ? 34.972 10.992 -17.746 1.00 50.22 176 GLN A CA 1
ATOM 1268 C C . GLN A 1 176 ? 35.289 11.326 -19.212 1.00 50.22 176 GLN A C 1
ATOM 1270 O O . GLN A 1 176 ? 35.679 10.470 -19.998 1.00 50.22 176 GLN A O 1
ATOM 1275 N N . ALA A 1 177 ? 35.171 12.600 -19.589 1.00 53.06 177 ALA A N 1
ATOM 1276 C CA . ALA A 1 177 ? 35.670 13.087 -20.879 1.00 53.0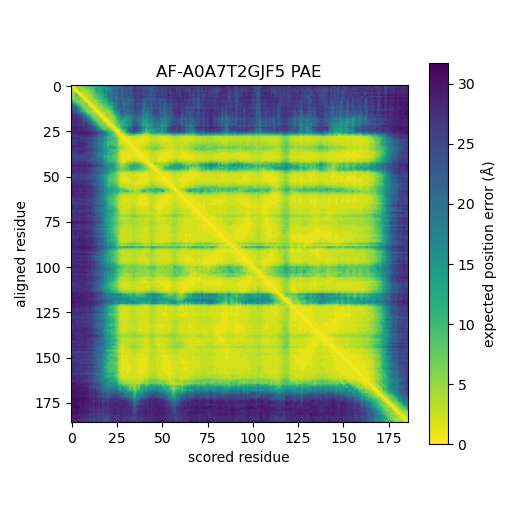6 177 ALA A CA 1
ATOM 1277 C C . ALA A 1 177 ? 36.253 14.510 -20.803 1.00 53.06 177 ALA A C 1
ATOM 1279 O O . ALA A 1 177 ? 36.021 15.327 -21.688 1.00 53.06 177 ALA A O 1
ATOM 1280 N N . ALA A 1 178 ? 37.005 14.845 -19.748 1.00 56.50 178 ALA A N 1
ATOM 1281 C CA . ALA A 1 178 ? 37.689 16.140 -19.679 1.00 56.50 178 ALA A CA 1
ATOM 1282 C C . ALA A 1 178 ? 38.956 16.122 -18.808 1.00 56.50 178 ALA A C 1
ATOM 1284 O O . ALA A 1 178 ? 39.044 16.849 -17.825 1.00 56.50 178 ALA A O 1
ATOM 1285 N N . SER A 1 179 ? 39.964 15.326 -19.174 1.00 56.84 179 SER A N 1
ATOM 1286 C CA . SER A 1 179 ? 41.347 15.578 -18.736 1.00 56.84 179 SER A CA 1
ATOM 1287 C C . SER A 1 179 ? 42.356 14.765 -19.549 1.00 56.84 179 SER A C 1
ATOM 1289 O O . SER A 1 179 ? 43.040 13.908 -19.005 1.00 56.84 179 SER A O 1
ATOM 1291 N N . ASP A 1 180 ? 42.460 15.053 -20.845 1.00 55.69 180 ASP A N 1
ATOM 1292 C CA . ASP A 1 180 ? 43.643 14.711 -21.645 1.00 55.69 180 ASP A CA 1
ATOM 1293 C C . ASP A 1 180 ? 44.138 15.985 -22.337 1.00 55.69 180 ASP A C 1
ATOM 1295 O O . ASP A 1 180 ? 43.966 16.207 -23.535 1.00 55.69 180 ASP A O 1
ATOM 1299 N N . THR A 1 181 ? 44.727 16.879 -21.541 1.00 62.88 181 THR A N 1
ATOM 1300 C CA . THR A 1 181 ? 45.599 17.928 -22.075 1.00 62.88 181 THR A CA 1
ATOM 1301 C C . THR A 1 181 ? 47.013 17.350 -22.110 1.00 62.88 181 THR A C 1
ATOM 1303 O O . THR A 1 181 ? 47.610 17.181 -21.043 1.00 62.88 181 THR A O 1
ATOM 1306 N N . PRO A 1 182 ? 47.583 17.029 -23.284 1.00 61.97 182 PRO A N 1
ATOM 1307 C CA . PRO A 1 182 ? 48.967 16.591 -23.357 1.00 61.97 182 PRO A CA 1
ATOM 1308 C C . PRO A 1 182 ? 49.879 17.759 -22.969 1.00 61.97 182 PRO A C 1
ATOM 1310 O O . PRO A 1 182 ? 49.824 18.840 -23.556 1.00 61.97 182 PRO A O 1
ATOM 1313 N N . ALA A 1 183 ? 50.720 17.544 -21.958 1.00 57.47 183 ALA A N 1
ATOM 1314 C CA . ALA A 1 183 ? 51.778 18.475 -21.605 1.00 57.47 183 ALA A CA 1
ATOM 1315 C C . ALA A 1 183 ? 52.812 18.525 -22.742 1.00 57.47 183 ALA A C 1
ATOM 1317 O O . ALA A 1 183 ? 53.493 17.538 -23.023 1.00 57.47 183 ALA A O 1
ATOM 1318 N N . THR A 1 184 ? 52.926 19.679 -23.397 1.00 61.47 184 THR A N 1
ATOM 1319 C CA . THR A 1 184 ? 54.001 19.978 -24.349 1.00 61.47 184 THR A CA 1
ATOM 1320 C C . THR A 1 184 ? 55.332 20.084 -23.598 1.00 61.47 184 THR A C 1
ATOM 1322 O O . THR A 1 184 ? 55.412 20.870 -22.651 1.00 61.47 184 THR A O 1
ATOM 1325 N N . PRO A 1 185 ? 56.389 19.346 -23.983 1.00 63.06 185 PRO A N 1
ATOM 1326 C CA . PRO A 1 185 ? 57.713 19.573 -23.434 1.00 63.06 185 PRO A CA 1
ATOM 1327 C C . PRO A 1 185 ? 58.447 20.693 -24.190 1.00 63.06 185 PRO A C 1
ATOM 1329 O O . PRO A 1 185 ? 58.481 20.688 -25.422 1.00 63.06 185 PRO A O 1
ATOM 1332 N N . LEU A 1 186 ? 59.105 21.534 -23.379 1.00 50.28 186 LEU A N 1
ATOM 1333 C CA . LEU A 1 186 ? 60.106 22.584 -23.648 1.00 50.28 186 LEU A CA 1
ATOM 1334 C C . LEU A 1 186 ? 59.597 23.961 -24.095 1.00 50.28 186 LEU A C 1
ATOM 1336 O O . LEU A 1 186 ? 59.235 24.141 -25.275 1.00 50.28 186 LEU A O 1
#

Nearest PDB structures (foldseek):
  3jqq-assembly3_E  TM=4.957E-01  e=4.149E-01  Plasmodium falciparum
  2ok8-assembly1_A  TM=5.251E-01  e=5.436E-01  Plasmodium falciparum 3D7
  2ok7-assembly2_C  TM=5.029E-01  e=4.622E-01  Plasmodium falciparum 3D7
  2ok7-assembly3_E  TM=4.945E-01  e=9.850E-01  Plasmodium falciparum 3D7
  3jqq-assembly1_A  TM=4.793E-01  e=9.850E-01  Plasmodium falciparum

Organism: NCBI:txid2771430

Solvent-accessible surface area (backbone atoms only — not comparable to full-atom values): 11076 Å² total; per-residue (Å²): 139,88,82,87,84,84,81,85,83,84,85,81,81,79,83,84,76,85,76,81,75,76,76,89,82,46,101,52,47,49,66,52,70,59,90,58,31,22,33,30,35,32,59,33,92,87,59,60,23,34,42,36,43,33,40,41,90,86,63,80,35,36,39,40,38,42,23,28,64,84,49,75,84,54,52,65,72,42,76,44,73,32,32,41,31,26,70,96,40,71,73,42,80,41,74,23,35,24,34,53,68,77,58,95,64,30,16,32,37,35,39,76,43,62,83,68,48,98,82,72,81,24,74,59,61,46,43,43,70,21,51,37,38,37,37,30,43,95,90,37,80,77,42,47,35,67,33,55,65,36,47,60,44,51,53,51,36,50,56,45,43,55,50,36,55,53,51,60,58,54,74,69,60,74,82,80,82,84,84,84,78,81,82,80,86,132

Secondary structure (DSSP, 8-state):
---PPPPP---PPPP---------S-TTEEEEEETTEEEEEEE-TTT--EEEEEE-TTTSSEEEEEE-TT-TTPPTT-EEEEEEEETTEEEEEEEEEEEEEEETTEEEEEEEE-S--TTS--HHHHHTT-SEEEEEETTEEEEEEE-TTHHHHHHHHHHHHHHHHHHHHHHTTTTSSS--------

pLDDT: mean 82.37, std 17.56, range [39.53, 98.0]

Foldseek 3Di:
DDDDDDDDDDDDDDDDDDDFDFDPDDPFWTWGDDQQKIKIKGDDPVFLWIWIWMDGPPPQWIKIKIAHAVPQVADAQDWAFKFKDFVPDDRDTFTWGWHQPPDPSGIITMGIFHPDDPVRRGPLNSLQVGQKMFIGGPNHTPGIDGSPPVVVRVVSNVVSNVVSVVVVVVVVPPPPDPDDDDDDDD